Protein AF-A0A4Y8ZVR0-F1 (afdb_monomer_lite)

Secondary structure (DSSP, 8-state):
--HHHHHHHHHHHHHH-TTT--HHHHHHHHHHHHHHHHHHHHHHHHHHHHHHHHHHHHHHHS--HHHHHHHHHHHHHHHHHHHHHHHHHHHTTS---SSHHHHHHHHHHHHHHHHHHHHHHHHHHHHHHHHHHHHHHHHHT-TT-HHHHHHHHHHSHHHHHHHHHHHHHHHHHHHHHHHHHHHHHHHHHHHHHHHHHHHHHHHH--

Structure (mmCIF, N/CA/C/O backbone):
data_AF-A0A4Y8ZVR0-F1
#
_entry.id   AF-A0A4Y8ZVR0-F1
#
loop_
_atom_site.group_PDB
_atom_site.id
_atom_site.type_symbol
_atom_site.label_atom_id
_atom_site.label_alt_id
_atom_site.label_comp_id
_atom_site.label_asym_id
_atom_site.label_entity_id
_atom_site.label_seq_id
_atom_site.pdbx_PDB_ins_code
_atom_site.Cartn_x
_atom_site.Cartn_y
_atom_site.Cartn_z
_atom_site.occupancy
_atom_site.B_iso_or_equiv
_atom_site.auth_seq_id
_atom_site.auth_comp_id
_atom_site.auth_asym_id
_atom_site.auth_atom_id
_atom_site.pdbx_PDB_model_num
ATOM 1 N N . MET A 1 1 ? -14.956 10.276 1.618 1.00 37.03 1 MET A N 1
ATOM 2 C CA . MET A 1 1 ? -15.064 8.965 2.288 1.00 37.03 1 MET A CA 1
ATOM 3 C C . MET A 1 1 ? -14.843 7.865 1.270 1.00 37.03 1 MET A C 1
ATOM 5 O O . MET A 1 1 ? -15.154 8.080 0.109 1.00 37.03 1 MET A O 1
ATOM 9 N N . SER A 1 2 ? -14.249 6.741 1.663 1.00 37.53 2 SER A N 1
ATOM 10 C CA . SER A 1 2 ? -14.206 5.524 0.834 1.00 37.53 2 SER A CA 1
ATOM 11 C C . SER A 1 2 ? -15.210 4.538 1.424 1.00 37.53 2 SER A C 1
ATOM 13 O O . SER A 1 2 ? -15.321 4.514 2.646 1.00 37.53 2 SER A O 1
ATOM 15 N N . ASP A 1 3 ? -15.891 3.742 0.593 1.00 39.59 3 ASP A N 1
ATOM 16 C CA . ASP A 1 3 ? -16.975 2.814 0.983 1.00 39.59 3 ASP A CA 1
ATOM 17 C C . ASP A 1 3 ? -16.665 1.988 2.242 1.00 39.59 3 ASP A C 1
ATOM 19 O O . ASP A 1 3 ? -17.507 1.849 3.119 1.00 39.59 3 ASP A O 1
ATOM 23 N N . SER A 1 4 ? -15.415 1.553 2.415 1.00 44.97 4 SER A N 1
ATOM 24 C CA . SER A 1 4 ? -14.983 0.818 3.612 1.00 44.97 4 SER A CA 1
ATOM 25 C C . SER A 1 4 ? -15.106 1.579 4.950 1.00 44.97 4 SER A C 1
ATOM 27 O O . SER A 1 4 ? -15.195 0.911 5.976 1.00 44.97 4 SER A O 1
ATOM 29 N N . ASP A 1 5 ? -15.056 2.921 4.984 1.00 42.19 5 ASP A N 1
ATOM 30 C CA . ASP A 1 5 ? -15.281 3.679 6.238 1.00 42.19 5 ASP A CA 1
ATOM 31 C C . ASP A 1 5 ? -16.770 3.719 6.578 1.00 42.19 5 ASP A C 1
ATOM 33 O O . ASP A 1 5 ? -17.133 3.546 7.735 1.00 42.19 5 ASP A O 1
ATOM 37 N N . LEU A 1 6 ? -17.617 3.888 5.556 1.00 51.44 6 LEU A N 1
ATOM 38 C CA . LEU A 1 6 ? -19.072 3.851 5.698 1.00 51.44 6 LEU A CA 1
ATOM 39 C C . LEU A 1 6 ? -19.540 2.472 6.175 1.00 51.44 6 LEU A C 1
ATOM 41 O O . LEU A 1 6 ? -20.458 2.391 6.983 1.00 51.44 6 LEU A O 1
ATOM 45 N N . ASP A 1 7 ? -18.887 1.401 5.720 1.00 50.69 7 ASP A N 1
ATOM 46 C CA . ASP A 1 7 ? -19.211 0.034 6.129 1.00 50.69 7 ASP A CA 1
ATOM 47 C C . ASP A 1 7 ? -18.801 -0.272 7.580 1.00 50.69 7 ASP A C 1
ATOM 49 O O . ASP A 1 7 ? -19.540 -0.963 8.273 1.00 50.69 7 ASP A O 1
ATOM 53 N N . LEU A 1 8 ? -17.656 0.236 8.062 1.00 51.16 8 LEU A N 1
ATOM 54 C CA . LEU A 1 8 ? -17.215 0.068 9.459 1.00 51.16 8 LEU A CA 1
ATOM 55 C C . LEU A 1 8 ? -18.042 0.905 10.435 1.00 51.16 8 LEU A C 1
ATOM 57 O O . LEU A 1 8 ? -18.361 0.437 11.524 1.00 51.16 8 LEU A O 1
ATOM 61 N N . GLU A 1 9 ? -18.384 2.128 10.039 1.00 53.50 9 GLU A N 1
ATOM 62 C CA . GLU A 1 9 ? -19.219 3.036 10.822 1.00 53.50 9 GLU A CA 1
ATOM 63 C C . GLU A 1 9 ? -20.644 2.492 10.937 1.00 53.50 9 GLU A C 1
ATOM 65 O O . GLU A 1 9 ? -21.144 2.369 12.049 1.00 53.50 9 GLU A O 1
ATOM 70 N N . LYS A 1 10 ? -21.221 1.991 9.834 1.00 54.84 10 LYS A N 1
ATOM 71 C CA . LYS A 1 10 ? -22.482 1.237 9.863 1.00 54.84 10 LYS A CA 1
ATOM 72 C C . LYS A 1 10 ? -22.397 -0.034 10.693 1.00 54.84 10 LYS A C 1
ATOM 74 O O . LYS A 1 10 ? -23.344 -0.345 11.395 1.00 54.84 10 LYS A O 1
ATOM 79 N N . LEU A 1 11 ? -21.292 -0.780 10.635 1.00 54.59 11 LEU A N 1
ATOM 80 C CA . LEU A 1 11 ? -21.118 -1.973 11.472 1.00 54.59 11 LEU A CA 1
ATOM 81 C C . LEU A 1 11 ? -21.073 -1.626 12.961 1.00 54.59 11 LEU A C 1
ATOM 83 O O . LEU A 1 11 ? -21.613 -2.382 13.756 1.00 54.59 11 LEU A O 1
ATOM 87 N N . ALA A 1 12 ? -20.449 -0.507 13.333 1.00 55.56 12 ALA A N 1
ATOM 88 C CA . ALA A 1 12 ? -20.432 -0.019 14.709 1.00 55.56 12 ALA A CA 1
ATOM 89 C C . ALA A 1 12 ? -21.815 0.489 15.156 1.00 55.56 12 ALA A C 1
ATOM 91 O O . ALA A 1 12 ? -22.212 0.251 16.293 1.00 55.56 12 ALA A O 1
ATOM 92 N N . GLU A 1 13 ? -22.559 1.129 14.253 1.00 55.12 13 GLU A N 1
ATOM 93 C CA . GLU A 1 13 ? -23.927 1.615 14.468 1.00 55.12 13 GLU A CA 1
ATOM 94 C C . GLU A 1 13 ? -24.916 0.443 14.640 1.00 55.12 13 GLU A C 1
ATOM 96 O O . GLU A 1 13 ? -25.607 0.371 15.653 1.00 55.12 13 GLU A O 1
ATOM 101 N N . LEU A 1 14 ? -24.858 -0.567 13.757 1.00 55.47 14 LEU A N 1
ATOM 102 C CA . LEU A 1 14 ? -25.603 -1.836 13.870 1.00 55.47 14 LEU A CA 1
ATOM 103 C C . LEU A 1 14 ? -25.261 -2.636 15.138 1.00 55.47 14 LEU A C 1
ATOM 105 O O . LEU A 1 14 ? -26.043 -3.491 15.549 1.00 55.47 14 LEU A O 1
ATOM 109 N N . TRP A 1 15 ? -24.088 -2.406 15.733 1.00 56.59 15 TRP A N 1
ATOM 110 C CA . TRP A 1 15 ? -23.659 -3.073 16.965 1.00 56.59 15 TRP A CA 1
ATOM 111 C C . TRP A 1 15 ? -24.079 -2.314 18.233 1.00 56.59 15 TRP A C 1
ATOM 113 O O . TRP A 1 15 ? -24.111 -2.906 19.310 1.00 56.59 15 TRP A O 1
ATOM 123 N N . ASN A 1 16 ? -24.382 -1.016 18.124 1.00 56.31 16 ASN A N 1
ATOM 124 C CA . ASN A 1 16 ? -24.872 -0.190 19.231 1.00 56.31 16 ASN A CA 1
ATOM 125 C C . ASN A 1 16 ? -26.401 -0.233 19.385 1.00 56.31 16 ASN A C 1
ATOM 127 O O . ASN A 1 16 ? -26.890 0.082 20.467 1.00 56.31 16 ASN A O 1
ATOM 131 N N . GLU A 1 17 ? -27.144 -0.674 18.365 1.00 53.66 17 GLU A N 1
ATOM 132 C CA . GLU A 1 17 ? -28.588 -0.938 18.441 1.00 53.66 17 GLU A CA 1
ATOM 133 C C . GLU A 1 17 ? -28.877 -2.452 18.431 1.00 53.66 17 GLU A C 1
ATOM 135 O O . GLU A 1 17 ? -29.144 -3.028 17.374 1.00 53.66 17 GLU A O 1
ATOM 140 N N . PRO A 1 18 ? -28.840 -3.130 19.595 1.00 49.75 18 PRO A N 1
ATOM 141 C CA . PRO A 1 18 ? -29.072 -4.574 19.678 1.00 49.75 18 PRO A CA 1
ATOM 142 C C . PRO A 1 18 ? -30.495 -5.020 19.284 1.00 49.75 18 PRO A C 1
ATOM 144 O O . PRO A 1 18 ? -30.685 -6.210 19.053 1.00 49.75 18 PRO A O 1
ATOM 147 N N . ASP A 1 19 ? -31.465 -4.102 19.160 1.00 48.16 19 ASP A N 1
ATOM 148 C CA . ASP A 1 19 ? -32.880 -4.420 18.881 1.00 48.16 19 ASP A CA 1
ATOM 149 C C . ASP A 1 19 ? -33.350 -4.151 17.433 1.00 48.16 19 ASP A C 1
ATOM 151 O O . ASP A 1 19 ? -34.413 -4.631 17.043 1.00 48.16 19 ASP A O 1
ATOM 155 N N . ALA A 1 20 ? -32.593 -3.419 16.603 1.00 46.12 20 ALA A N 1
ATOM 156 C CA . ALA A 1 20 ? -33.055 -2.991 15.266 1.00 46.12 20 ALA A CA 1
ATOM 157 C C . ALA A 1 20 ? -32.253 -3.574 14.088 1.00 46.12 20 ALA A C 1
ATOM 159 O O . ALA A 1 20 ? -32.572 -3.339 12.923 1.00 46.12 20 ALA A O 1
ATOM 160 N N . SER A 1 21 ? -31.206 -4.342 14.375 1.00 52.66 21 SER A N 1
ATOM 161 C CA . SER A 1 21 ? -30.229 -4.791 13.390 1.00 52.66 21 SER A CA 1
ATOM 162 C C . SER A 1 21 ? -30.562 -6.227 12.955 1.00 52.66 21 SER A C 1
ATOM 164 O O . SER A 1 21 ? -30.235 -7.221 13.606 1.00 52.66 21 SER A O 1
ATOM 166 N N . THR A 1 22 ? -31.323 -6.355 11.862 1.00 56.91 22 THR A N 1
ATOM 167 C CA . THR A 1 22 ? -31.698 -7.653 11.288 1.00 56.91 22 THR A CA 1
ATOM 168 C C . THR A 1 22 ? -30.428 -8.443 10.967 1.00 56.91 22 THR A C 1
ATOM 170 O O . THR A 1 22 ? -29.527 -7.930 10.304 1.00 56.91 22 THR A O 1
ATOM 173 N N . ALA A 1 23 ? -30.344 -9.715 11.377 1.00 59.44 23 ALA A N 1
ATOM 174 C CA . ALA A 1 23 ? -29.196 -10.587 11.079 1.00 59.44 23 ALA A CA 1
ATOM 175 C C . ALA A 1 23 ? -28.819 -10.606 9.577 1.00 59.44 23 ALA A C 1
ATOM 177 O O . ALA A 1 23 ? -27.668 -10.861 9.217 1.00 59.44 23 ALA A O 1
ATOM 178 N N . GLU A 1 24 ? -29.776 -10.291 8.699 1.00 63.25 24 GLU A N 1
ATOM 179 C CA . GLU A 1 24 ? -29.575 -10.106 7.262 1.00 63.25 24 GLU A CA 1
ATOM 180 C C . GLU A 1 24 ? -28.682 -8.910 6.893 1.00 63.25 24 GLU A C 1
ATOM 182 O O . GLU A 1 24 ? -27.861 -9.048 5.983 1.00 63.25 24 GLU A O 1
ATOM 187 N N . ASP A 1 25 ? -28.775 -7.776 7.591 1.00 61.44 25 ASP A N 1
ATOM 188 C CA . ASP A 1 25 ? -28.002 -6.562 7.290 1.00 61.44 25 ASP A CA 1
ATOM 189 C C . ASP A 1 25 ? -26.529 -6.731 7.670 1.00 61.44 25 ASP A C 1
ATOM 191 O O . ASP A 1 25 ? -25.625 -6.429 6.879 1.00 61.44 25 ASP A O 1
ATOM 195 N N . VAL A 1 26 ? -26.280 -7.324 8.841 1.00 61.31 26 VAL A N 1
ATOM 196 C CA . VAL A 1 26 ? -24.934 -7.704 9.292 1.00 61.31 26 VAL A CA 1
ATOM 197 C C . VAL A 1 26 ? -24.310 -8.712 8.320 1.00 61.31 26 VAL A C 1
ATOM 199 O O . VAL A 1 26 ? -23.144 -8.579 7.929 1.00 61.31 26 VAL A O 1
ATOM 202 N N . ASP A 1 27 ? -25.083 -9.698 7.857 1.00 65.81 27 ASP A N 1
ATOM 203 C CA . ASP A 1 27 ? -24.591 -10.709 6.922 1.00 65.81 27 ASP A CA 1
ATOM 204 C C . ASP A 1 27 ? -24.397 -10.159 5.492 1.00 65.81 27 ASP A C 1
ATOM 206 O O . ASP A 1 27 ? -23.488 -10.584 4.768 1.00 65.81 27 ASP A O 1
ATOM 210 N N . ALA A 1 28 ? -25.187 -9.170 5.063 1.00 70.94 28 ALA A N 1
ATOM 211 C CA . ALA A 1 28 ? -25.004 -8.474 3.788 1.00 70.94 28 ALA A CA 1
ATOM 212 C C . ALA A 1 28 ? -23.717 -7.627 3.773 1.00 70.94 28 ALA A C 1
ATOM 214 O O . ALA A 1 28 ? -22.930 -7.713 2.816 1.00 70.94 28 ALA A O 1
ATOM 215 N N . LEU A 1 29 ? -23.451 -6.880 4.851 1.00 62.66 29 LEU A N 1
ATOM 216 C CA . LEU A 1 29 ? -22.206 -6.128 5.064 1.00 62.66 29 LEU A CA 1
ATOM 217 C C . LEU A 1 29 ? -20.990 -7.061 5.109 1.00 62.66 29 LEU A C 1
ATOM 219 O O . LEU A 1 29 ? -20.016 -6.866 4.373 1.00 62.66 29 LEU A O 1
ATOM 223 N N . ALA A 1 30 ? -21.074 -8.156 5.870 1.00 63.25 30 ALA A N 1
ATOM 224 C CA . ALA A 1 30 ? -20.020 -9.165 5.920 1.00 63.25 30 ALA A CA 1
ATOM 225 C C . ALA A 1 30 ? -19.750 -9.790 4.537 1.00 63.25 30 ALA A C 1
ATOM 227 O O . ALA A 1 30 ? -18.593 -10.026 4.161 1.00 63.25 30 ALA A O 1
ATOM 228 N N . ARG A 1 31 ? -20.794 -10.044 3.735 1.00 71.44 31 ARG A N 1
ATOM 229 C CA . ARG A 1 31 ? -20.663 -10.568 2.365 1.00 71.44 31 ARG A CA 1
ATOM 230 C C . ARG A 1 31 ? -19.989 -9.573 1.417 1.00 71.44 31 ARG A C 1
ATOM 232 O O . ARG A 1 31 ? -19.135 -10.009 0.633 1.00 71.44 31 ARG A O 1
ATOM 239 N N . ARG A 1 32 ? -20.307 -8.274 1.492 1.00 69.69 32 ARG A N 1
ATOM 240 C CA . ARG A 1 32 ? -19.633 -7.218 0.707 1.00 69.69 32 ARG A CA 1
ATOM 241 C C . ARG A 1 32 ? -18.159 -7.097 1.073 1.00 69.69 32 ARG A C 1
ATOM 243 O O . ARG A 1 32 ? -17.316 -7.279 0.192 1.00 69.69 32 ARG A O 1
ATOM 250 N N . ALA A 1 33 ? -17.844 -6.968 2.360 1.00 60.66 33 ALA A N 1
ATOM 251 C CA . ALA A 1 33 ? -16.465 -6.904 2.840 1.00 60.66 33 ALA A CA 1
ATOM 252 C C . ALA A 1 33 ? -15.644 -8.138 2.406 1.00 60.66 33 ALA A C 1
ATOM 254 O O . ALA A 1 33 ? -14.503 -8.027 1.951 1.00 60.66 33 ALA A O 1
ATOM 255 N N . ARG A 1 34 ? -16.237 -9.344 2.445 1.00 66.38 34 ARG A N 1
ATOM 256 C CA . ARG A 1 34 ? -15.598 -10.583 1.953 1.00 66.38 34 ARG A CA 1
ATOM 257 C C . ARG A 1 34 ? -15.377 -10.601 0.438 1.00 66.38 34 ARG A C 1
ATOM 259 O O . ARG A 1 34 ? -14.454 -11.282 -0.023 1.00 66.38 34 ARG A O 1
ATOM 266 N N . ARG A 1 35 ? -16.237 -9.960 -0.360 1.00 69.44 35 ARG A N 1
ATOM 267 C CA . ARG A 1 35 ? -16.070 -9.860 -1.823 1.00 69.44 35 ARG A CA 1
ATOM 268 C C . ARG A 1 35 ? -14.966 -8.872 -2.173 1.00 69.44 35 ARG A C 1
ATOM 270 O O . ARG A 1 35 ? -14.089 -9.221 -2.958 1.00 69.44 35 ARG A O 1
ATOM 277 N N . GLU A 1 36 ? -14.948 -7.711 -1.535 1.00 66.06 36 GLU A N 1
ATOM 278 C CA . GLU A 1 36 ? -13.925 -6.690 -1.766 1.00 66.06 36 GLU A CA 1
ATOM 279 C C . GLU A 1 36 ? -12.536 -7.169 -1.317 1.00 66.06 36 GLU A C 1
ATOM 281 O O . GLU A 1 36 ? -11.566 -7.105 -2.077 1.00 66.06 36 GLU A O 1
ATOM 286 N N . ALA A 1 37 ? -12.450 -7.807 -0.144 1.00 61.12 37 ALA A N 1
ATOM 287 C CA . ALA A 1 37 ? -11.217 -8.434 0.330 1.00 61.12 37 ALA A CA 1
ATOM 288 C C . ALA A 1 37 ? -10.716 -9.543 -0.613 1.00 61.12 37 ALA A C 1
ATOM 290 O O . ALA A 1 37 ? -9.505 -9.739 -0.763 1.00 61.12 37 ALA A O 1
ATOM 291 N N . ARG A 1 38 ? -11.632 -10.272 -1.271 1.00 71.50 38 ARG A N 1
ATOM 292 C CA . ARG A 1 38 ? -11.273 -11.221 -2.329 1.00 71.50 38 ARG A CA 1
ATOM 293 C C . ARG A 1 38 ? -10.744 -10.479 -3.548 1.00 71.50 38 ARG A C 1
ATOM 295 O O . ARG A 1 38 ? -9.637 -10.797 -3.959 1.00 71.50 38 ARG A O 1
ATOM 302 N N . LEU A 1 39 ? -11.446 -9.481 -4.075 1.00 67.31 39 LEU A N 1
ATOM 303 C CA . LEU A 1 39 ? -11.015 -8.716 -5.252 1.00 67.31 39 LEU A CA 1
ATOM 304 C C . LEU A 1 39 ? -9.631 -8.076 -5.064 1.00 67.31 39 LEU A C 1
ATOM 306 O O . LEU A 1 39 ? -8.749 -8.308 -5.885 1.00 67.31 39 LEU A O 1
ATOM 310 N N . MET A 1 40 ? -9.374 -7.397 -3.941 1.00 63.00 40 MET A N 1
ATOM 311 C CA . MET A 1 40 ? -8.023 -6.915 -3.593 1.00 63.00 40 MET A CA 1
ATOM 312 C C . MET A 1 40 ? -7.022 -8.063 -3.394 1.00 63.00 40 MET A C 1
ATOM 314 O O . MET A 1 40 ? -5.816 -7.927 -3.600 1.00 63.00 40 MET A O 1
ATOM 318 N N . GLY A 1 41 ? -7.505 -9.225 -2.959 1.00 65.31 41 GLY A N 1
ATOM 319 C CA . GLY A 1 41 ? -6.761 -10.477 -2.922 1.00 65.31 41 GLY A CA 1
ATOM 320 C C . GLY A 1 41 ? -6.210 -10.872 -4.294 1.00 65.31 41 GLY A C 1
ATOM 321 O O . GLY A 1 41 ? -5.004 -11.096 -4.430 1.00 65.31 41 GLY A O 1
ATOM 322 N N . TRP A 1 42 ? -7.107 -10.934 -5.276 1.00 69.12 42 TRP A N 1
ATOM 323 C CA . TRP A 1 42 ? -6.838 -11.291 -6.667 1.00 69.12 42 TRP A CA 1
ATOM 324 C C . TRP A 1 42 ? -6.005 -10.223 -7.379 1.00 69.12 42 TRP A C 1
ATOM 326 O O . TRP A 1 42 ? -5.033 -10.586 -8.030 1.00 69.12 42 TRP A O 1
ATOM 336 N N . ALA A 1 43 ? -6.295 -8.934 -7.180 1.00 67.31 43 ALA A N 1
ATOM 337 C CA . ALA A 1 43 ? -5.531 -7.829 -7.764 1.00 67.31 43 ALA A CA 1
ATOM 338 C C . ALA A 1 43 ? -4.056 -7.838 -7.323 1.00 67.31 43 ALA A C 1
ATOM 340 O O . ALA A 1 43 ? -3.165 -7.799 -8.168 1.00 67.31 43 ALA A O 1
ATOM 341 N N . ASP A 1 44 ? -3.785 -7.997 -6.021 1.00 64.44 44 ASP A N 1
ATOM 342 C CA . ASP A 1 44 ? -2.411 -8.140 -5.505 1.00 64.44 44 ASP A CA 1
ATOM 343 C C . ASP A 1 44 ? -1.706 -9.369 -6.104 1.00 64.44 44 ASP A C 1
ATOM 345 O O . ASP A 1 44 ? -0.507 -9.335 -6.373 1.00 64.44 44 ASP A O 1
ATOM 349 N N . THR A 1 45 ? -2.441 -10.468 -6.306 1.00 69.06 45 THR A N 1
ATOM 350 C CA . THR A 1 45 ? -1.878 -11.710 -6.861 1.00 69.06 45 THR A CA 1
ATOM 351 C C . THR A 1 45 ? -1.576 -11.556 -8.350 1.00 69.06 45 THR A C 1
ATOM 353 O O . THR A 1 45 ? -0.503 -11.951 -8.791 1.00 69.06 45 THR A O 1
ATOM 356 N N . ALA A 1 46 ? -2.475 -10.937 -9.114 1.00 68.62 46 ALA A N 1
ATOM 357 C CA . ALA A 1 46 ? -2.260 -10.614 -10.519 1.00 68.62 46 ALA A CA 1
ATOM 358 C C . ALA A 1 46 ? -1.057 -9.678 -10.693 1.00 68.62 46 ALA A C 1
ATOM 360 O O . ALA A 1 46 ? -0.186 -9.954 -11.514 1.00 68.62 46 ALA A O 1
ATOM 361 N N . LEU A 1 47 ? -0.947 -8.632 -9.867 1.00 69.06 47 LEU A N 1
ATOM 362 C CA . LEU A 1 47 ? 0.197 -7.720 -9.889 1.00 69.06 47 LEU A CA 1
ATOM 363 C C . LEU A 1 47 ? 1.510 -8.455 -9.577 1.00 69.06 47 LEU A C 1
ATOM 365 O O . LEU A 1 47 ? 2.497 -8.287 -10.289 1.00 69.06 47 LEU A O 1
ATOM 369 N N . ALA A 1 48 ? 1.508 -9.313 -8.555 1.00 68.69 48 ALA A N 1
ATOM 370 C CA . ALA A 1 48 ? 2.647 -10.160 -8.211 1.00 68.69 48 ALA A CA 1
ATOM 371 C C . ALA A 1 48 ? 3.071 -11.075 -9.374 1.00 68.69 48 ALA A C 1
ATOM 373 O O . ALA A 1 48 ? 4.258 -11.160 -9.677 1.00 68.69 48 ALA A O 1
ATOM 374 N N . VAL A 1 49 ? 2.114 -11.724 -10.045 1.00 72.69 49 VAL A N 1
ATOM 375 C CA . VAL A 1 49 ? 2.376 -12.590 -11.207 1.00 72.69 49 VAL A CA 1
ATOM 376 C C . VAL A 1 49 ? 2.939 -11.792 -12.378 1.00 72.69 49 VAL A C 1
ATOM 378 O O . VAL A 1 49 ? 3.884 -12.252 -13.008 1.00 72.69 49 VAL A O 1
ATOM 381 N N . ILE A 1 50 ? 2.424 -10.591 -12.649 1.00 71.38 50 ILE A N 1
ATOM 382 C CA . ILE A 1 50 ? 2.946 -9.720 -13.712 1.00 71.38 50 ILE A CA 1
ATOM 383 C C . ILE A 1 50 ? 4.394 -9.313 -13.407 1.00 71.38 50 ILE A C 1
ATOM 385 O O . ILE A 1 50 ? 5.258 -9.424 -14.276 1.00 71.38 50 ILE A O 1
ATOM 389 N N . ILE A 1 51 ? 4.686 -8.896 -12.170 1.00 70.12 51 ILE A N 1
ATOM 390 C CA . ILE A 1 51 ? 6.040 -8.494 -11.758 1.00 70.12 51 ILE A CA 1
ATOM 391 C C . ILE A 1 51 ? 7.006 -9.678 -11.869 1.00 70.12 51 ILE A C 1
ATOM 393 O O . ILE A 1 51 ? 8.025 -9.573 -12.551 1.00 70.12 51 ILE A O 1
ATOM 397 N N . VAL A 1 52 ? 6.670 -10.819 -11.262 1.00 72.62 52 VAL A N 1
ATOM 398 C CA . VAL A 1 52 ? 7.509 -12.025 -11.298 1.00 72.62 52 VAL A CA 1
ATOM 399 C C . VAL A 1 52 ? 7.668 -12.541 -12.728 1.00 72.62 52 VAL A C 1
ATOM 401 O O . VAL A 1 52 ? 8.785 -12.816 -13.152 1.00 72.62 52 VAL A O 1
ATOM 404 N N . GLY A 1 53 ? 6.581 -12.618 -13.497 1.00 73.31 53 GLY A N 1
ATOM 405 C CA . GLY A 1 53 ? 6.600 -13.072 -14.885 1.00 73.31 53 GLY A CA 1
ATOM 406 C C . GLY A 1 53 ? 7.471 -12.186 -15.770 1.00 73.31 53 GLY A C 1
ATOM 407 O O . GLY A 1 53 ? 8.283 -12.700 -16.533 1.00 73.31 53 GLY A O 1
ATOM 408 N N . SER A 1 54 ? 7.378 -10.860 -15.621 1.00 69.75 54 SER A N 1
ATOM 409 C CA . SER A 1 54 ? 8.215 -9.926 -16.386 1.00 69.75 54 SER A CA 1
ATOM 410 C C . SER A 1 54 ? 9.709 -10.058 -16.054 1.00 69.75 54 SER A C 1
ATOM 412 O O . SER A 1 54 ? 10.543 -9.991 -16.957 1.00 69.75 54 SER A O 1
ATOM 414 N N . LEU A 1 55 ? 10.054 -10.320 -14.788 1.00 67.56 55 LEU A N 1
ATOM 415 C CA . LEU A 1 55 ? 11.432 -10.575 -14.360 1.00 67.56 55 LEU A CA 1
ATOM 416 C C . LEU A 1 55 ? 11.965 -11.920 -14.855 1.00 67.56 55 LEU A C 1
ATOM 418 O O . LEU A 1 55 ? 13.088 -11.972 -15.345 1.00 67.56 55 LEU A O 1
ATOM 422 N N . VAL A 1 56 ? 11.172 -12.992 -14.772 1.00 75.00 56 VAL A N 1
ATO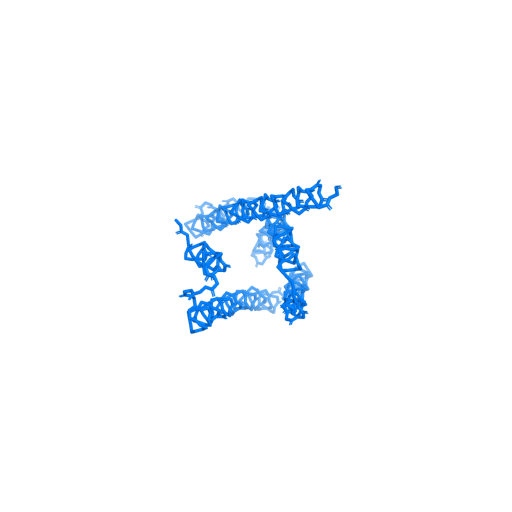M 423 C CA . VAL A 1 56 ? 11.564 -14.319 -15.276 1.00 75.00 56 VAL A CA 1
ATOM 424 C C . VAL A 1 56 ? 11.771 -14.274 -16.788 1.00 75.00 56 VAL A C 1
ATOM 426 O O . VAL A 1 56 ? 12.809 -14.718 -17.270 1.00 75.00 56 VAL A O 1
ATOM 429 N N . LEU A 1 57 ? 10.841 -13.670 -17.535 1.00 74.94 57 LEU A N 1
ATOM 430 C CA . LEU A 1 57 ? 10.978 -13.498 -18.984 1.00 74.94 57 LEU A CA 1
ATOM 431 C C . LEU A 1 57 ? 12.211 -12.662 -19.338 1.00 74.94 57 LEU A C 1
ATOM 433 O O . LEU A 1 57 ? 12.975 -13.041 -20.222 1.00 74.94 57 LEU A O 1
ATOM 437 N N . GLY A 1 58 ? 12.453 -11.560 -18.623 1.00 68.25 58 GLY A N 1
ATOM 438 C CA . GLY A 1 58 ? 13.651 -10.749 -18.835 1.00 68.25 58 GLY A CA 1
ATOM 439 C C . GLY A 1 58 ? 14.950 -11.504 -18.529 1.00 68.25 58 GLY A C 1
ATOM 440 O O . GLY A 1 58 ? 15.909 -11.390 -19.291 1.00 68.25 58 GLY A O 1
ATOM 441 N N . ALA A 1 59 ? 14.961 -12.333 -17.481 1.00 72.50 59 ALA A N 1
ATOM 442 C CA . ALA A 1 59 ? 16.093 -13.191 -17.144 1.00 72.50 59 ALA A CA 1
ATOM 443 C C . ALA A 1 59 ? 16.347 -14.286 -18.186 1.00 72.50 59 ALA A C 1
ATOM 445 O O . ALA A 1 59 ? 17.504 -14.572 -18.487 1.00 72.50 59 ALA A O 1
ATOM 446 N N . MET A 1 60 ? 15.292 -14.851 -18.778 1.00 76.81 60 MET A N 1
ATOM 447 C CA . MET A 1 60 ? 15.416 -15.815 -19.875 1.00 76.81 60 MET A CA 1
ATOM 448 C C . MET A 1 60 ? 15.927 -15.166 -21.166 1.00 76.81 60 MET A C 1
ATOM 450 O O . MET A 1 60 ? 16.724 -15.771 -21.874 1.00 76.81 60 MET A O 1
ATOM 454 N N . MET A 1 61 ? 15.498 -13.937 -21.475 1.00 75.94 61 MET A N 1
ATOM 455 C CA . MET A 1 61 ? 15.922 -13.237 -22.694 1.00 75.94 61 MET A CA 1
ATOM 456 C C . MET A 1 61 ? 17.365 -12.721 -22.625 1.00 75.94 61 MET A C 1
ATOM 458 O O . MET A 1 61 ? 18.031 -12.645 -23.656 1.00 75.94 61 MET A O 1
ATOM 462 N N . LYS A 1 62 ? 17.852 -12.340 -21.437 1.00 69.25 62 LYS A N 1
ATOM 463 C CA . LYS A 1 62 ? 19.232 -11.878 -21.222 1.00 69.25 62 LYS A CA 1
ATOM 464 C C . LYS A 1 62 ? 19.786 -12.413 -19.898 1.00 69.25 62 LYS A C 1
ATOM 466 O O . LYS A 1 62 ? 19.766 -11.693 -18.893 1.00 69.25 62 LYS A O 1
ATOM 471 N N . PRO A 1 63 ? 20.302 -13.653 -19.880 1.00 68.88 63 PRO A N 1
ATOM 472 C CA . PRO A 1 63 ? 20.844 -14.242 -18.667 1.00 68.88 63 PRO A CA 1
ATOM 473 C C . PRO A 1 63 ? 22.117 -13.498 -18.257 1.00 68.88 63 PRO A C 1
ATOM 475 O O . PRO A 1 63 ? 23.156 -13.586 -18.905 1.00 68.88 63 PRO A O 1
ATOM 478 N N . SER A 1 64 ? 22.034 -12.745 -17.165 1.00 75.00 64 SER A N 1
ATOM 479 C CA . SER A 1 64 ? 23.198 -12.183 -16.482 1.00 75.00 64 SER A CA 1
ATOM 480 C C . SER A 1 64 ? 23.057 -12.398 -14.979 1.00 75.00 64 SER A C 1
ATOM 482 O O . SER A 1 64 ? 21.944 -12.397 -14.445 1.00 75.00 64 SER A O 1
ATOM 484 N N . LEU A 1 65 ? 24.184 -12.582 -14.286 1.00 74.44 65 LEU A N 1
ATOM 485 C CA . LEU A 1 65 ? 24.222 -12.794 -12.836 1.00 74.44 65 LEU A CA 1
ATOM 486 C C . LEU A 1 65 ? 23.394 -11.757 -12.036 1.00 74.44 65 LEU A C 1
ATOM 488 O O . LEU A 1 65 ? 22.591 -12.170 -11.198 1.00 74.44 65 LEU A O 1
ATOM 492 N N . PRO A 1 66 ? 23.498 -10.434 -12.298 1.00 65.38 66 PRO A N 1
ATOM 493 C CA . PRO A 1 66 ? 22.704 -9.438 -11.570 1.00 65.38 66 PRO A CA 1
ATOM 494 C C . PRO A 1 66 ? 21.202 -9.500 -11.892 1.00 65.38 66 PRO A C 1
ATOM 496 O O . PRO A 1 66 ? 20.373 -9.257 -11.016 1.00 65.38 66 PRO A O 1
ATOM 499 N N . VAL A 1 67 ? 20.835 -9.864 -13.123 1.00 64.06 67 VAL A N 1
ATOM 500 C CA . VAL A 1 67 ? 19.438 -10.061 -13.548 1.00 64.06 67 VAL A CA 1
ATOM 501 C C . VAL A 1 67 ? 18.823 -11.268 -12.836 1.00 64.06 67 VAL A C 1
ATOM 503 O O . VAL A 1 67 ? 17.721 -11.164 -12.299 1.00 64.06 67 VAL A O 1
ATOM 506 N N . ALA A 1 68 ? 19.558 -12.381 -12.752 1.00 70.50 68 ALA A N 1
ATOM 507 C CA . ALA A 1 68 ? 19.129 -13.577 -12.033 1.00 70.50 68 ALA A CA 1
ATOM 508 C C . ALA A 1 68 ? 18.989 -13.322 -10.522 1.00 70.50 68 ALA A C 1
ATOM 510 O O . ALA A 1 68 ? 17.979 -13.697 -9.927 1.00 70.50 68 ALA A O 1
ATOM 511 N N . ALA A 1 69 ? 19.953 -12.624 -9.911 1.00 71.44 69 ALA A N 1
ATOM 512 C CA . ALA A 1 69 ? 19.904 -12.264 -8.494 1.00 71.44 69 ALA A CA 1
ATOM 513 C C . ALA A 1 69 ? 18.715 -11.339 -8.169 1.00 71.44 69 ALA A C 1
ATOM 515 O O . ALA A 1 69 ? 17.996 -11.577 -7.198 1.00 71.44 69 ALA A O 1
ATOM 516 N N . GLY A 1 70 ? 18.457 -10.321 -9.001 1.00 67.12 70 GLY A N 1
ATOM 517 C CA . GLY A 1 70 ? 17.315 -9.415 -8.834 1.00 67.12 70 GLY A CA 1
ATOM 518 C C . GLY A 1 70 ? 15.959 -10.109 -9.010 1.00 67.12 70 GLY A C 1
ATOM 519 O O . GLY A 1 70 ? 15.032 -9.872 -8.228 1.00 67.12 70 GLY A O 1
ATOM 520 N N . ALA A 1 71 ? 15.848 -11.010 -9.991 1.00 68.69 71 ALA A N 1
ATOM 521 C CA . ALA A 1 71 ? 14.652 -11.823 -10.198 1.00 68.69 71 ALA A CA 1
ATOM 522 C C . ALA A 1 71 ? 14.392 -12.754 -9.003 1.00 68.69 71 ALA A C 1
ATOM 524 O O . ALA A 1 71 ? 13.281 -12.763 -8.470 1.00 68.69 71 ALA A O 1
ATOM 525 N N . LEU A 1 72 ? 15.420 -13.468 -8.529 1.00 75.38 72 LEU A N 1
ATOM 526 C CA . LEU A 1 72 ? 15.327 -14.359 -7.371 1.00 75.38 72 LEU A CA 1
ATOM 527 C C . LEU A 1 72 ? 14.903 -13.596 -6.111 1.00 75.38 72 LEU A C 1
ATOM 529 O O . LEU A 1 72 ? 13.968 -14.010 -5.428 1.00 75.38 72 LEU A O 1
ATOM 533 N N . LEU A 1 73 ? 15.538 -12.454 -5.831 1.00 73.31 73 LEU A N 1
ATOM 534 C CA . LEU A 1 73 ? 15.210 -11.626 -4.671 1.00 73.31 73 LEU A CA 1
ATOM 535 C C . LEU A 1 73 ? 13.756 -11.143 -4.726 1.00 73.31 73 LEU A C 1
ATOM 537 O O . LEU A 1 73 ? 13.045 -11.207 -3.725 1.00 73.31 73 LEU A O 1
ATOM 541 N N . THR A 1 74 ? 13.288 -10.720 -5.902 1.00 69.69 74 THR A N 1
ATOM 542 C CA . T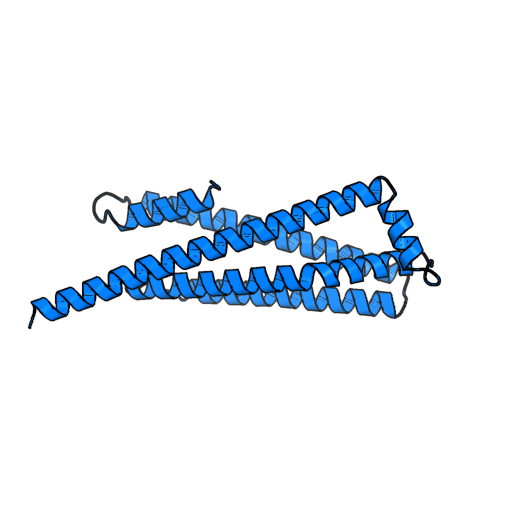HR A 1 74 ? 11.899 -10.280 -6.079 1.00 69.69 74 THR A CA 1
ATOM 543 C C . THR A 1 74 ? 10.922 -11.435 -5.888 1.00 69.69 74 THR A C 1
ATOM 545 O O . THR A 1 74 ? 9.952 -11.276 -5.153 1.00 69.69 74 THR A O 1
ATOM 548 N N . ILE A 1 75 ? 11.198 -12.613 -6.459 1.00 74.06 75 ILE A N 1
ATOM 549 C CA . ILE A 1 75 ? 10.386 -13.827 -6.276 1.00 74.06 75 ILE A CA 1
ATOM 550 C C . ILE A 1 75 ? 10.274 -14.185 -4.793 1.00 74.06 75 ILE A C 1
ATOM 552 O O . ILE A 1 75 ? 9.164 -14.378 -4.293 1.00 74.06 75 ILE A O 1
ATOM 556 N N . VAL A 1 76 ? 11.402 -14.222 -4.078 1.00 76.00 76 VAL A N 1
ATOM 557 C CA . VAL A 1 76 ? 11.442 -14.508 -2.638 1.00 76.00 76 VAL A CA 1
ATOM 558 C C . VAL A 1 76 ? 10.635 -13.468 -1.865 1.00 76.00 76 VAL A C 1
ATOM 560 O O . VAL A 1 76 ? 9.807 -13.835 -1.033 1.00 76.00 76 VAL A O 1
ATOM 563 N N . MET A 1 77 ? 10.799 -12.179 -2.173 1.00 72.81 77 MET A N 1
ATOM 564 C CA . MET A 1 77 ? 10.070 -11.102 -1.504 1.00 72.81 77 MET A CA 1
ATOM 565 C C . MET A 1 77 ? 8.559 -11.190 -1.767 1.00 72.81 77 MET A C 1
ATOM 567 O O . MET A 1 77 ? 7.753 -11.039 -0.848 1.00 72.81 77 MET A O 1
ATOM 571 N N . THR A 1 78 ? 8.154 -11.485 -3.004 1.00 72.62 78 THR A N 1
ATOM 572 C CA . THR A 1 78 ? 6.753 -11.669 -3.394 1.00 72.62 78 THR A CA 1
ATOM 573 C C . THR A 1 78 ? 6.137 -12.883 -2.701 1.00 72.62 78 THR A C 1
ATOM 575 O O . THR A 1 78 ? 5.054 -12.765 -2.126 1.00 72.62 78 THR A O 1
ATOM 578 N N . LEU A 1 79 ? 6.826 -14.029 -2.694 1.00 73.94 79 LEU A N 1
ATOM 579 C CA . LEU A 1 79 ? 6.393 -15.241 -1.992 1.00 73.94 79 LEU A CA 1
ATOM 580 C C . LEU A 1 79 ? 6.273 -15.000 -0.489 1.00 73.94 79 LEU A C 1
ATOM 582 O O . LEU A 1 79 ? 5.245 -15.336 0.096 1.00 73.94 79 LEU A O 1
ATOM 586 N N . TRP A 1 80 ? 7.266 -14.352 0.119 1.00 77.38 80 TRP A N 1
ATOM 587 C CA . TRP A 1 80 ? 7.253 -13.988 1.534 1.00 77.38 80 TRP A CA 1
ATOM 588 C C . TRP A 1 80 ? 6.055 -13.099 1.872 1.00 77.38 80 TRP A C 1
ATOM 590 O O . TRP A 1 80 ? 5.317 -13.369 2.822 1.00 77.38 80 TRP A O 1
ATOM 600 N N . LEU A 1 81 ? 5.813 -12.049 1.079 1.00 70.38 81 LEU A N 1
ATOM 601 C CA . LEU A 1 81 ? 4.678 -11.145 1.266 1.00 70.38 81 LEU A CA 1
ATOM 602 C C . LEU A 1 81 ? 3.341 -11.884 1.141 1.00 70.38 81 LEU A C 1
ATOM 604 O O . LEU A 1 81 ? 2.441 -11.649 1.951 1.00 70.38 81 LEU A O 1
ATOM 608 N N . ASN A 1 82 ? 3.213 -12.793 0.172 1.00 69.19 82 ASN A N 1
ATOM 609 C CA . ASN A 1 82 ? 1.986 -13.557 -0.051 1.00 69.19 82 ASN A CA 1
ATOM 610 C C . ASN A 1 82 ? 1.754 -14.611 1.045 1.00 69.19 82 ASN A C 1
ATOM 612 O O . ASN A 1 82 ? 0.628 -14.774 1.521 1.00 69.19 82 ASN A O 1
ATOM 616 N N . TRP A 1 83 ? 2.818 -15.272 1.506 1.00 72.19 83 TRP A N 1
ATOM 617 C CA . TRP A 1 83 ? 2.774 -16.219 2.619 1.00 72.19 83 TRP A CA 1
ATOM 618 C C . TRP A 1 83 ? 2.352 -15.528 3.917 1.00 72.19 83 TRP A C 1
ATOM 620 O O . TRP A 1 83 ? 1.376 -15.934 4.551 1.00 72.19 83 TRP A O 1
ATOM 630 N N . LYS A 1 84 ? 2.970 -14.384 4.238 1.00 68.44 84 LYS A N 1
ATOM 631 C CA . LYS A 1 84 ? 2.575 -13.555 5.384 1.00 68.44 84 LYS A CA 1
ATOM 632 C C . LYS A 1 84 ? 1.099 -13.140 5.288 1.00 68.44 84 LYS A C 1
ATOM 634 O O . LYS A 1 84 ? 0.375 -13.166 6.279 1.00 68.44 84 LYS A O 1
ATOM 639 N N . ARG A 1 85 ? 0.620 -12.817 4.079 1.00 65.19 85 ARG A N 1
ATOM 640 C CA . ARG A 1 85 ? -0.779 -12.442 3.805 1.00 65.19 85 ARG A CA 1
ATOM 641 C C . ARG A 1 85 ? -1.765 -13.594 4.023 1.00 65.19 85 ARG A C 1
ATOM 643 O O . ARG A 1 85 ? -2.896 -13.324 4.422 1.00 65.19 85 ARG A O 1
ATOM 650 N N . ARG A 1 86 ? -1.368 -14.848 3.777 1.00 65.38 86 ARG A N 1
ATOM 651 C CA . ARG A 1 86 ? -2.195 -16.034 4.069 1.00 65.38 86 ARG A CA 1
ATOM 652 C C . ARG A 1 86 ? -2.278 -16.314 5.568 1.00 65.38 86 ARG A C 1
ATOM 654 O O . ARG A 1 86 ? -3.393 -16.463 6.064 1.00 65.38 86 ARG A O 1
ATOM 661 N N . ASN A 1 87 ? -1.155 -16.263 6.286 1.00 59.81 87 ASN A N 1
ATOM 662 C CA . ASN A 1 87 ? -1.140 -16.491 7.738 1.00 59.81 87 ASN A CA 1
ATOM 663 C C . ASN A 1 87 ? -2.032 -15.486 8.486 1.00 59.81 87 ASN A C 1
ATOM 665 O O . ASN A 1 87 ? -2.799 -15.873 9.363 1.00 59.81 87 ASN A O 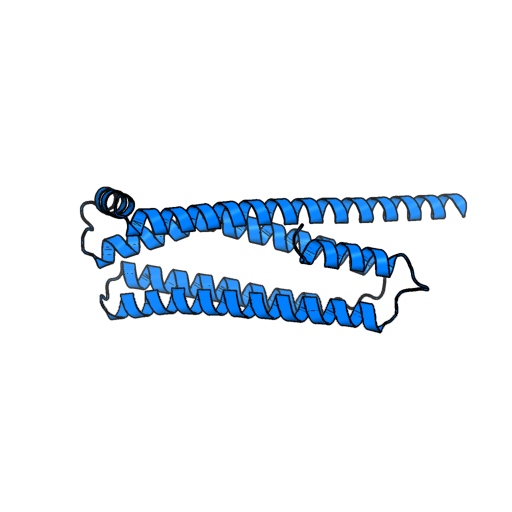1
ATOM 669 N N . PHE A 1 88 ? -2.046 -14.213 8.076 1.00 57.53 88 PHE A N 1
ATOM 670 C CA . PHE A 1 88 ? -2.935 -13.218 8.691 1.00 57.53 88 PHE A CA 1
ATOM 671 C C . PHE A 1 88 ? -4.431 -13.470 8.441 1.00 57.53 88 PHE A C 1
ATOM 673 O O . PHE A 1 88 ? -5.250 -13.139 9.293 1.00 57.53 88 PHE A O 1
ATOM 680 N N . ARG A 1 89 ? -4.817 -14.077 7.309 1.00 60.81 89 ARG A N 1
ATOM 681 C CA . ARG A 1 89 ? -6.228 -14.441 7.066 1.00 60.81 89 ARG A CA 1
ATOM 682 C C . ARG A 1 89 ? -6.676 -15.626 7.917 1.00 60.81 89 ARG A C 1
ATOM 684 O O . ARG A 1 89 ? -7.851 -15.693 8.259 1.00 60.81 89 ARG A O 1
ATOM 691 N N . GLN A 1 90 ? -5.768 -16.550 8.230 1.00 52.72 90 GLN A N 1
ATOM 692 C CA . GLN A 1 90 ? -6.061 -17.673 9.120 1.00 52.72 90 GLN A CA 1
ATOM 693 C C . GLN A 1 90 ? -6.239 -17.212 10.568 1.00 52.72 90 GLN A C 1
ATOM 695 O O . GLN A 1 90 ? -7.225 -17.599 11.182 1.00 52.72 90 GLN A O 1
ATOM 700 N N . ILE A 1 91 ? -5.386 -16.307 11.059 1.00 50.69 91 ILE A N 1
ATOM 701 C CA . ILE A 1 91 ? -5.523 -15.721 12.407 1.00 50.69 91 ILE A CA 1
ATOM 702 C C . ILE A 1 91 ? -6.865 -14.980 12.560 1.00 50.69 91 ILE A C 1
ATOM 704 O O . ILE A 1 91 ? -7.522 -15.083 13.592 1.00 50.69 91 ILE A O 1
ATOM 708 N N . ASN A 1 92 ? -7.333 -14.307 11.504 1.00 50.97 92 ASN A N 1
ATOM 709 C CA . ASN A 1 92 ? -8.636 -13.634 11.504 1.00 50.97 92 ASN A CA 1
ATOM 710 C C . ASN A 1 92 ? -9.843 -14.588 11.474 1.00 50.97 92 ASN A C 1
ATOM 712 O O . ASN A 1 92 ? -10.952 -14.150 11.752 1.00 50.97 92 ASN A O 1
ATOM 716 N N . ARG A 1 93 ? -9.667 -15.867 11.112 1.00 52.09 93 ARG A N 1
ATOM 717 C CA . ARG A 1 93 ? -10.748 -16.870 11.152 1.00 52.09 93 ARG A CA 1
ATOM 718 C C . ARG A 1 93 ? -10.908 -17.516 12.526 1.00 52.09 93 ARG A C 1
ATOM 720 O O . ARG A 1 93 ? -11.976 -18.042 12.803 1.00 52.09 93 ARG A O 1
ATOM 727 N N . THR A 1 94 ? -9.869 -17.484 13.355 1.00 48.41 94 THR A N 1
ATOM 728 C CA . THR A 1 94 ? -9.868 -18.065 14.707 1.00 48.41 94 THR A CA 1
ATOM 729 C C . THR A 1 94 ? -10.307 -17.087 15.795 1.00 48.41 94 THR A C 1
ATOM 731 O O . THR A 1 94 ? -10.484 -17.496 16.934 1.00 48.41 94 THR A O 1
ATOM 734 N N . LEU A 1 95 ? -10.515 -15.811 15.458 1.00 48.00 95 LEU A N 1
ATOM 735 C CA . LEU A 1 95 ? -11.101 -14.811 16.351 1.00 48.00 95 LEU A CA 1
ATOM 736 C C . LEU A 1 95 ? -12.624 -14.990 16.390 1.00 48.00 95 LEU A C 1
ATOM 738 O O . LEU A 1 95 ? -13.382 -14.225 15.799 1.00 48.00 95 LEU A O 1
ATOM 742 N N . ALA A 1 96 ? -13.055 -16.076 17.029 1.00 46.19 96 ALA A N 1
ATOM 743 C CA . ALA A 1 96 ? -14.434 -16.271 17.437 1.00 46.19 96 ALA A CA 1
ATOM 744 C C . ALA A 1 96 ? -14.713 -15.293 18.589 1.00 46.19 96 ALA A C 1
ATOM 746 O O . ALA A 1 96 ? -14.169 -15.434 19.681 1.00 46.19 96 ALA A O 1
ATOM 747 N N . ALA A 1 97 ? -15.494 -14.256 18.291 1.00 50.91 97 ALA A N 1
ATOM 748 C CA . ALA A 1 97 ? -15.894 -13.210 19.219 1.00 50.91 97 ALA A CA 1
ATOM 749 C C . ALA A 1 97 ? -16.858 -13.781 20.268 1.00 50.91 97 ALA A C 1
ATOM 751 O O . ALA A 1 97 ? -18.045 -13.938 19.995 1.00 50.91 97 ALA A O 1
ATOM 752 N N . ALA A 1 98 ? -16.337 -14.124 21.447 1.00 55.09 98 ALA A N 1
ATOM 753 C CA . ALA A 1 98 ? -17.158 -14.477 22.603 1.00 55.09 98 ALA A CA 1
ATOM 754 C C . ALA A 1 98 ? -17.551 -13.235 23.425 1.00 55.09 98 ALA A C 1
ATOM 756 O O . ALA A 1 98 ? -18.624 -13.218 24.020 1.00 55.09 98 ALA A O 1
ATOM 757 N N . THR A 1 99 ? -16.724 -12.178 23.425 1.00 65.31 99 THR A N 1
ATOM 758 C CA . THR A 1 99 ? -16.985 -10.930 24.163 1.00 65.31 99 THR A CA 1
ATOM 759 C C . THR A 1 99 ? -16.661 -9.676 23.336 1.00 65.31 99 THR A C 1
ATOM 761 O O . THR A 1 99 ? -15.847 -9.701 22.406 1.00 65.31 99 THR A O 1
ATOM 764 N N . ARG A 1 100 ? -17.321 -8.552 23.664 1.00 66.88 100 ARG A N 1
ATOM 765 C CA . ARG A 1 100 ? -17.144 -7.240 23.003 1.00 66.88 100 ARG A CA 1
ATOM 766 C C . ARG A 1 100 ? -15.709 -6.712 23.147 1.00 66.88 100 ARG A C 1
ATOM 768 O O . ARG A 1 100 ? -15.162 -6.136 22.207 1.00 66.88 100 ARG A O 1
ATOM 775 N N . THR A 1 101 ? -15.089 -6.963 24.296 1.00 70.75 101 THR A N 1
ATOM 776 C CA . THR A 1 101 ? -13.692 -6.639 24.614 1.00 70.75 101 THR A CA 1
ATOM 777 C C . THR A 1 101 ? -12.710 -7.430 23.751 1.00 70.75 101 THR A C 1
ATOM 779 O O . THR A 1 101 ? -11.833 -6.825 23.133 1.00 70.75 101 THR A O 1
ATOM 782 N N . ASP A 1 102 ? -12.908 -8.743 23.591 1.00 68.69 102 ASP A N 1
ATOM 783 C CA . ASP A 1 102 ? -12.053 -9.572 22.723 1.00 68.69 102 ASP A CA 1
ATOM 784 C C . ASP A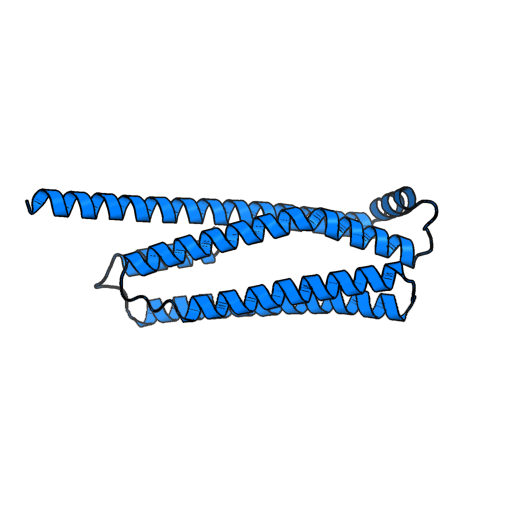 1 102 ? -12.126 -9.129 21.249 1.00 68.69 102 ASP A C 1
ATOM 786 O O . ASP A 1 102 ? -11.131 -9.135 20.509 1.00 68.69 102 ASP A O 1
ATOM 790 N N . PHE A 1 103 ? -13.308 -8.697 20.800 1.00 71.50 103 PHE A N 1
ATOM 791 C CA . PHE A 1 103 ? -13.492 -8.153 19.455 1.00 71.50 103 PHE A CA 1
ATOM 792 C C . PHE A 1 103 ? -12.745 -6.822 19.253 1.00 71.50 103 PHE A C 1
ATOM 794 O O . PHE A 1 103 ? -12.067 -6.638 18.235 1.00 71.50 103 PHE A O 1
ATOM 801 N N . LEU A 1 104 ? -12.817 -5.903 20.219 1.00 72.88 104 LEU A N 1
ATOM 802 C CA . LEU A 1 104 ? -12.097 -4.627 20.170 1.00 72.88 104 LEU A CA 1
ATOM 803 C C . LEU A 1 104 ? -10.578 -4.828 20.211 1.00 72.88 104 LEU A C 1
ATOM 805 O O . LEU A 1 104 ? -9.863 -4.282 19.365 1.00 72.88 104 LEU A O 1
ATOM 809 N N . GLU A 1 105 ? -10.072 -5.661 21.123 1.00 77.94 105 GLU A N 1
ATOM 810 C CA . GLU A 1 105 ? -8.633 -5.912 21.245 1.00 77.94 105 GLU A CA 1
ATOM 811 C C . GLU A 1 105 ? -8.065 -6.552 19.969 1.00 77.94 105 GLU A C 1
ATOM 813 O O . GLU A 1 105 ? -6.999 -6.173 19.461 1.00 77.94 105 GLU A O 1
ATOM 818 N N . SER A 1 106 ? -8.803 -7.498 19.389 1.00 70.44 106 SER A N 1
ATOM 819 C CA . SER A 1 106 ? -8.405 -8.140 18.140 1.00 70.44 106 SER A CA 1
ATOM 820 C C . SER A 1 106 ? -8.450 -7.194 16.940 1.00 70.44 106 SER A C 1
ATOM 822 O O . SER A 1 106 ? -7.535 -7.220 16.106 1.00 70.44 106 SER A O 1
ATOM 824 N N . SER A 1 107 ? -9.433 -6.294 16.889 1.00 72.75 107 SER A N 1
ATOM 825 C CA . SER A 1 107 ? -9.528 -5.238 15.878 1.00 72.75 107 SER A CA 1
ATOM 826 C C . SER A 1 107 ? -8.358 -4.252 15.976 1.00 72.75 107 SER A C 1
ATOM 828 O O . SER A 1 107 ? -7.717 -3.955 14.963 1.00 72.75 107 SER A O 1
ATOM 830 N N . ILE A 1 108 ? -7.976 -3.836 17.190 1.00 78.94 108 ILE A N 1
ATOM 831 C CA . ILE A 1 108 ? -6.785 -3.005 17.443 1.00 78.94 108 ILE A CA 1
ATOM 832 C C . ILE A 1 108 ? -5.513 -3.735 17.000 1.00 78.94 108 ILE A C 1
ATOM 834 O O . ILE A 1 108 ? -4.671 -3.175 16.287 1.00 78.94 108 ILE A O 1
ATOM 838 N N . ARG A 1 109 ? -5.359 -5.012 17.366 1.00 76.44 109 ARG A N 1
ATOM 839 C CA . ARG A 1 109 ? -4.198 -5.831 16.976 1.00 76.44 109 ARG A CA 1
ATOM 840 C C . ARG A 1 109 ? -4.086 -5.960 15.454 1.00 76.44 109 ARG A C 1
ATOM 842 O O . ARG A 1 109 ? -2.983 -5.873 14.893 1.00 76.44 109 ARG A O 1
ATOM 849 N N . LEU A 1 110 ? -5.218 -6.111 14.771 1.00 74.75 110 LEU A N 1
ATOM 850 C CA . LEU A 1 110 ? -5.296 -6.155 13.315 1.00 74.75 110 LEU A CA 1
ATOM 851 C C . LEU A 1 110 ? -4.921 -4.806 12.689 1.00 74.75 110 LEU A C 1
ATOM 853 O O . LEU A 1 110 ? -4.092 -4.774 11.773 1.00 74.75 110 LEU A O 1
ATOM 857 N N . ALA A 1 111 ? -5.465 -3.699 13.195 1.00 75.94 111 ALA A N 1
ATOM 858 C CA . ALA A 1 111 ? -5.159 -2.349 12.730 1.00 75.94 111 ALA A CA 1
ATOM 859 C C . ALA A 1 111 ? -3.665 -2.014 12.904 1.00 75.94 111 ALA A C 1
ATOM 861 O O . ALA A 1 111 ? -3.006 -1.593 11.947 1.00 75.94 111 ALA A O 1
ATOM 862 N N . ARG A 1 112 ? -3.068 -2.333 14.063 1.00 80.88 112 ARG A N 1
ATOM 863 C CA . ARG A 1 112 ? -1.615 -2.199 14.306 1.00 80.88 112 ARG A CA 1
ATOM 864 C C . ARG A 1 112 ? -0.790 -2.998 13.302 1.00 80.88 112 ARG A C 1
ATOM 866 O O . ARG A 1 112 ? 0.214 -2.510 12.777 1.00 80.88 112 ARG A O 1
ATOM 873 N N . THR A 1 113 ? -1.215 -4.221 12.998 1.00 77.88 113 THR A N 1
ATOM 874 C CA . THR A 1 113 ? -0.539 -5.091 12.026 1.00 77.88 113 THR A CA 1
ATOM 875 C C . THR A 1 113 ? -0.624 -4.527 10.606 1.00 77.88 113 THR A C 1
ATOM 877 O O . THR A 1 113 ? 0.385 -4.504 9.891 1.00 77.88 113 THR A O 1
ATOM 880 N N . ARG A 1 114 ? -1.796 -4.020 10.199 1.00 77.12 114 ARG A N 1
ATOM 881 C CA . ARG A 1 114 ? -1.992 -3.337 8.910 1.00 77.12 114 ARG A CA 1
ATOM 882 C C . ARG A 1 114 ? -1.094 -2.105 8.797 1.00 77.12 114 ARG A C 1
ATOM 884 O O . ARG A 1 114 ? -0.380 -1.981 7.803 1.00 77.12 114 ARG A O 1
ATOM 891 N N . LEU A 1 115 ? -1.025 -1.281 9.843 1.00 80.62 115 LEU A N 1
ATOM 892 C CA . LEU A 1 115 ? -0.186 -0.082 9.879 1.00 80.62 115 LEU A CA 1
ATOM 893 C C . LEU A 1 115 ? 1.316 -0.405 9.801 1.00 80.62 115 LEU A C 1
ATOM 895 O O . LEU A 1 115 ? 2.056 0.238 9.047 1.00 80.62 115 LEU A O 1
ATOM 899 N N . ARG A 1 116 ? 1.783 -1.424 10.541 1.00 80.06 116 ARG A N 1
ATOM 900 C CA . ARG A 1 116 ? 3.171 -1.915 10.439 1.00 80.06 116 ARG A CA 1
ATOM 901 C C . ARG A 1 116 ? 3.474 -2.377 9.017 1.00 80.06 116 ARG A C 1
ATOM 903 O O . ARG A 1 116 ? 4.513 -2.016 8.474 1.00 80.06 116 ARG A O 1
ATOM 910 N N . ARG A 1 117 ? 2.560 -3.121 8.386 1.00 77.56 117 ARG A N 1
ATOM 911 C CA . ARG A 1 117 ? 2.712 -3.572 6.996 1.00 77.56 117 ARG A CA 1
ATOM 912 C C . ARG A 1 117 ? 2.777 -2.399 6.019 1.00 77.56 117 ARG A C 1
ATOM 914 O O . ARG A 1 117 ? 3.695 -2.372 5.210 1.00 77.56 117 ARG A O 1
ATOM 921 N N . ALA A 1 118 ? 1.859 -1.437 6.107 1.00 76.88 118 ALA A N 1
ATOM 922 C CA . ALA A 1 118 ? 1.874 -0.256 5.244 1.00 76.88 118 ALA A CA 1
ATOM 923 C C . ALA A 1 118 ? 3.172 0.544 5.408 1.00 76.88 118 ALA A C 1
ATOM 925 O O . ALA A 1 118 ? 3.739 1.007 4.424 1.00 76.88 118 ALA A O 1
ATOM 926 N N . THR A 1 119 ? 3.689 0.637 6.635 1.00 81.62 119 THR A N 1
ATOM 927 C CA . THR A 1 119 ? 4.983 1.272 6.917 1.00 81.62 119 THR A CA 1
ATOM 928 C C . THR A 1 119 ? 6.138 0.497 6.279 1.00 81.62 119 THR A C 1
ATOM 930 O O . THR A 1 119 ? 6.954 1.099 5.588 1.00 81.62 119 THR A O 1
ATOM 933 N N . PHE A 1 120 ? 6.175 -0.832 6.423 1.00 78.31 120 PHE A N 1
ATOM 934 C CA . PHE A 1 120 ? 7.176 -1.672 5.756 1.00 78.31 120 PHE A CA 1
ATOM 935 C C . PHE A 1 120 ? 7.135 -1.518 4.238 1.00 78.31 120 PHE A C 1
ATOM 937 O O . PHE A 1 120 ? 8.183 -1.336 3.625 1.00 78.31 120 PHE A O 1
ATOM 944 N N . SER A 1 121 ? 5.944 -1.552 3.635 1.00 77.25 121 SER A N 1
ATOM 945 C CA . SER A 1 121 ? 5.769 -1.346 2.197 1.00 77.25 121 SER A CA 1
ATOM 946 C C . SER A 1 121 ? 6.247 0.039 1.766 1.00 77.25 121 SER A C 1
ATOM 948 O O . SER A 1 121 ? 6.918 0.147 0.751 1.00 77.25 121 SER A O 1
ATOM 950 N N . LEU A 1 122 ? 5.974 1.089 2.546 1.00 83.06 122 LEU A N 1
ATOM 951 C CA . LEU A 1 122 ? 6.441 2.443 2.244 1.00 83.06 122 LEU A CA 1
ATOM 952 C C . LEU A 1 122 ? 7.975 2.550 2.292 1.00 83.06 122 LEU A C 1
ATOM 954 O O . LEU A 1 122 ? 8.566 3.198 1.437 1.00 83.06 122 LEU A O 1
ATOM 958 N N . ILE A 1 123 ? 8.615 1.895 3.267 1.00 81.00 123 ILE A N 1
ATOM 959 C CA . ILE A 1 123 ? 10.080 1.873 3.420 1.00 81.00 123 ILE A CA 1
ATOM 960 C C . ILE A 1 123 ? 10.746 1.055 2.305 1.00 81.00 123 ILE A C 1
ATOM 962 O O . ILE A 1 123 ? 11.799 1.436 1.803 1.00 81.00 123 ILE A O 1
ATOM 966 N N . THR A 1 124 ? 10.139 -0.064 1.899 1.00 77.25 124 THR A N 1
ATOM 967 C CA . THR A 1 124 ? 10.691 -0.948 0.854 1.00 77.25 124 THR A CA 1
ATOM 968 C C . THR A 1 124 ? 10.403 -0.470 -0.567 1.00 77.25 124 THR A C 1
ATOM 970 O O . THR A 1 124 ? 11.084 -0.896 -1.496 1.00 77.25 124 THR A O 1
ATOM 973 N N . PHE A 1 125 ? 9.445 0.438 -0.758 1.00 79.81 125 PHE A N 1
ATOM 974 C CA . PHE A 1 125 ? 9.055 0.921 -2.081 1.00 79.81 125 PHE A CA 1
ATOM 975 C C . PHE A 1 125 ? 10.174 1.691 -2.819 1.00 79.81 125 PHE A C 1
ATOM 977 O O . PHE A 1 125 ? 10.487 1.301 -3.946 1.00 79.81 125 PHE A O 1
ATOM 984 N N . PRO A 1 126 ? 10.858 2.696 -2.225 1.00 79.69 126 PRO A N 1
ATOM 985 C CA . PRO A 1 126 ? 11.981 3.374 -2.881 1.00 79.69 126 PRO A CA 1
ATOM 986 C C . PRO A 1 126 ? 13.140 2.449 -3.304 1.00 79.69 126 PRO A C 1
ATOM 988 O O . PRO A 1 126 ? 13.526 2.507 -4.474 1.00 79.69 126 PRO A O 1
ATOM 991 N N . PRO A 1 127 ? 13.688 1.566 -2.438 1.00 75.56 127 PRO A N 1
ATOM 992 C CA . PRO A 1 127 ? 14.766 0.671 -2.856 1.00 75.56 127 PRO A CA 1
ATOM 993 C C . PRO A 1 127 ? 14.304 -0.356 -3.899 1.00 75.56 127 PRO A C 1
ATOM 995 O O . PRO A 1 127 ? 15.085 -0.709 -4.780 1.00 75.56 127 PRO A O 1
ATOM 998 N N . ALA A 1 128 ? 13.038 -0.791 -3.871 1.00 76.06 128 ALA A N 1
ATOM 999 C CA . ALA A 1 128 ? 12.489 -1.668 -4.905 1.00 76.06 128 ALA A CA 1
ATOM 1000 C C . ALA A 1 128 ? 12.403 -0.975 -6.277 1.00 76.06 128 ALA A C 1
ATOM 1002 O O . ALA A 1 128 ? 12.768 -1.577 -7.287 1.00 76.06 128 ALA A O 1
ATOM 1003 N N . ILE A 1 129 ? 11.982 0.297 -6.326 1.00 79.12 129 ILE A N 1
ATOM 1004 C CA . ILE A 1 129 ? 12.013 1.088 -7.567 1.00 79.12 129 ILE A CA 1
ATOM 1005 C C . ILE A 1 129 ? 13.447 1.221 -8.070 1.00 79.12 129 ILE A C 1
ATOM 1007 O O . ILE A 1 129 ? 13.698 0.997 -9.251 1.00 79.12 129 ILE A O 1
ATOM 1011 N N . LEU A 1 130 ? 14.388 1.563 -7.187 1.00 77.88 130 LEU A N 1
ATOM 1012 C CA . LEU A 1 130 ? 15.789 1.715 -7.566 1.00 77.88 130 LEU A CA 1
ATOM 1013 C C . LEU A 1 130 ? 16.346 0.418 -8.169 1.00 77.88 130 LEU A C 1
ATOM 1015 O O . LEU A 1 130 ? 16.962 0.455 -9.231 1.00 77.88 130 LEU A O 1
ATOM 1019 N N . ALA A 1 131 ? 16.062 -0.731 -7.551 1.00 74.12 131 ALA A N 1
ATOM 1020 C CA . ALA A 1 131 ? 16.446 -2.038 -8.079 1.00 74.12 131 ALA A CA 1
ATOM 1021 C C . ALA A 1 131 ? 15.828 -2.312 -9.463 1.00 74.12 131 ALA A C 1
ATOM 1023 O O . ALA A 1 131 ? 16.528 -2.760 -10.370 1.00 74.12 131 ALA A O 1
ATOM 1024 N N . ALA A 1 132 ? 14.546 -1.989 -9.661 1.00 76.00 132 ALA A N 1
ATOM 1025 C CA . ALA A 1 132 ? 13.875 -2.139 -10.953 1.00 76.00 132 ALA A CA 1
ATOM 1026 C C . ALA A 1 132 ? 14.467 -1.219 -12.040 1.00 76.00 132 ALA A C 1
ATOM 1028 O O . ALA A 1 132 ? 14.598 -1.622 -13.199 1.00 76.00 132 ALA A O 1
ATOM 1029 N N . LEU A 1 133 ? 14.862 0.006 -11.679 1.00 80.69 133 LEU A N 1
ATOM 1030 C CA . LEU A 1 133 ? 15.538 0.935 -12.588 1.00 80.69 133 LEU A CA 1
ATOM 1031 C C . LEU A 1 133 ? 16.930 0.430 -12.974 1.00 80.69 133 LEU A C 1
ATOM 1033 O O . LEU A 1 133 ? 17.260 0.412 -14.158 1.00 80.69 133 LEU A O 1
ATOM 1037 N N . LEU A 1 134 ? 17.718 -0.042 -12.006 1.00 75.75 134 LEU A N 1
ATOM 1038 C CA . LEU A 1 134 ? 19.037 -0.624 -12.264 1.00 75.75 134 LEU A CA 1
ATOM 1039 C C . LEU A 1 134 ? 18.945 -1.875 -13.146 1.00 75.75 134 LEU A C 1
ATOM 1041 O O . LEU A 1 134 ? 19.723 -2.027 -14.085 1.00 75.75 134 LEU A O 1
ATOM 1045 N N . TYR A 1 135 ? 17.947 -2.728 -12.911 1.00 76.12 135 TYR A N 1
ATOM 1046 C CA . TYR A 1 135 ? 17.648 -3.884 -13.757 1.00 76.12 135 TYR A CA 1
ATOM 1047 C C . TYR A 1 135 ? 17.323 -3.486 -15.207 1.00 76.12 135 TYR A C 1
ATOM 1049 O O . TYR A 1 135 ? 17.775 -4.097 -16.179 1.00 76.12 135 TYR A O 1
ATOM 1057 N N . ARG A 1 136 ? 16.542 -2.421 -15.389 1.00 78.88 136 ARG A N 1
ATOM 1058 C CA . ARG A 1 136 ? 16.243 -1.892 -16.723 1.00 78.88 136 ARG A CA 1
ATOM 1059 C C . ARG A 1 136 ? 17.505 -1.385 -17.428 1.00 78.88 136 ARG A C 1
ATOM 1061 O O . ARG A 1 136 ? 17.661 -1.615 -18.623 1.00 78.88 136 ARG A O 1
ATOM 1068 N N . VAL A 1 137 ? 18.385 -0.687 -16.715 1.00 79.00 137 VAL A N 1
ATOM 1069 C CA . VAL A 1 137 ? 19.655 -0.210 -17.284 1.00 79.00 137 VAL A CA 1
ATOM 1070 C C . VAL A 1 137 ? 20.544 -1.389 -17.680 1.00 79.00 137 VAL A C 1
ATOM 1072 O O . VAL A 1 137 ? 21.069 -1.408 -18.794 1.00 79.00 137 VAL A O 1
ATOM 1075 N N . SER A 1 138 ? 20.661 -2.406 -16.819 1.00 73.56 138 SER A N 1
ATOM 1076 C CA . SER A 1 138 ? 21.510 -3.572 -17.093 1.00 73.56 138 SER A CA 1
ATOM 1077 C C . SER A 1 138 ? 21.033 -4.362 -18.312 1.00 73.56 138 SER A C 1
ATOM 1079 O O . SER A 1 138 ? 21.836 -4.731 -19.166 1.00 73.56 138 SER A O 1
ATOM 1081 N N . THR A 1 139 ? 19.719 -4.537 -18.477 1.00 73.38 139 THR A N 1
ATOM 1082 C CA . THR A 1 139 ? 19.144 -5.223 -19.650 1.00 73.38 139 THR A CA 1
ATOM 1083 C C . THR A 1 139 ? 19.344 -4.464 -20.966 1.00 73.38 139 THR A C 1
ATOM 1085 O O . THR A 1 139 ? 19.319 -5.079 -22.038 1.00 73.38 139 THR A O 1
ATOM 1088 N N . LYS A 1 140 ? 19.598 -3.151 -20.921 1.00 76.31 140 LYS A N 1
ATOM 1089 C CA . LYS A 1 140 ? 19.947 -2.343 -22.099 1.00 76.31 140 LYS A CA 1
ATOM 1090 C C . LYS A 1 140 ? 21.439 -2.314 -22.433 1.00 76.31 140 LYS A C 1
ATOM 1092 O O . LYS A 1 140 ? 21.779 -1.863 -23.519 1.00 76.31 140 LYS A O 1
ATOM 1097 N N . GLY A 1 141 ? 22.303 -2.834 -21.559 1.00 70.69 141 GLY A N 1
ATOM 1098 C CA . GLY A 1 141 ? 23.756 -2.792 -21.752 1.00 70.69 141 GLY A CA 1
ATOM 1099 C C . GLY A 1 141 ? 24.376 -1.415 -21.492 1.00 70.69 141 GLY A C 1
ATOM 1100 O O . GLY A 1 141 ? 25.537 -1.207 -21.810 1.00 70.69 141 GLY A O 1
ATOM 1101 N N . GLU A 1 142 ? 23.636 -0.480 -20.889 1.00 74.38 142 GLU A N 1
ATOM 1102 C CA . GLU A 1 142 ? 24.099 0.882 -20.572 1.00 74.38 142 GLU A CA 1
ATOM 1103 C C . GLU A 1 142 ? 24.765 0.936 -19.175 1.00 74.38 142 GLU A C 1
ATOM 1105 O O . GLU A 1 142 ? 24.522 1.849 -18.385 1.00 74.38 142 GLU A O 1
ATOM 1110 N N . ILE A 1 143 ? 25.558 -0.088 -18.833 1.00 68.50 143 ILE A N 1
ATOM 1111 C CA . ILE A 1 143 ? 26.073 -0.317 -17.468 1.00 68.50 143 ILE A CA 1
ATOM 1112 C C . ILE A 1 143 ? 27.128 0.724 -17.068 1.00 68.50 143 ILE A C 1
ATOM 1114 O O . ILE A 1 143 ? 27.224 1.052 -15.888 1.00 68.50 143 ILE A O 1
ATOM 1118 N N . ASP A 1 144 ? 27.856 1.296 -18.029 1.00 73.50 144 ASP A N 1
ATOM 1119 C CA . ASP A 1 144 ? 28.965 2.222 -17.758 1.00 73.50 144 ASP A CA 1
ATOM 1120 C C . ASP A 1 144 ? 28.499 3.566 -17.170 1.00 73.50 144 ASP A C 1
ATOM 1122 O O . ASP A 1 144 ? 29.227 4.220 -16.421 1.00 73.50 144 ASP A O 1
ATOM 1126 N N . HIS A 1 145 ? 27.253 3.973 -17.449 1.00 82.56 145 HIS A N 1
ATOM 1127 C CA . HIS A 1 145 ? 26.687 5.243 -16.981 1.00 82.56 145 HIS A CA 1
ATOM 1128 C C . HIS A 1 145 ? 25.226 5.101 -16.521 1.00 82.56 145 HIS A C 1
ATOM 1130 O O . HIS A 1 145 ? 24.311 5.680 -17.122 1.00 82.56 145 HIS A O 1
ATOM 1136 N N . PRO A 1 146 ? 24.976 4.386 -15.410 1.00 77.88 146 PRO A N 1
ATOM 1137 C CA . PRO A 1 146 ? 23.627 3.988 -15.026 1.00 77.88 146 PRO A CA 1
ATOM 1138 C C . PRO A 1 146 ? 22.753 5.177 -14.622 1.00 77.88 146 PRO A C 1
ATOM 1140 O O . PRO A 1 146 ? 21.562 5.211 -14.923 1.00 77.88 146 PRO A O 1
ATOM 1143 N N . VAL A 1 147 ? 23.348 6.199 -14.002 1.00 84.88 147 VAL A N 1
ATOM 1144 C CA . VAL A 1 147 ? 22.638 7.427 -13.620 1.00 84.88 147 VAL A CA 1
ATOM 1145 C C . VAL A 1 147 ? 22.172 8.195 -14.860 1.00 84.88 147 VAL A C 1
ATOM 1147 O O . VAL A 1 147 ? 21.022 8.621 -14.927 1.00 84.88 147 VAL A O 1
ATOM 1150 N N . ILE A 1 148 ? 23.031 8.320 -15.877 1.00 86.69 148 ILE A N 1
ATOM 1151 C CA . ILE A 1 148 ? 22.711 9.039 -17.119 1.00 86.69 148 ILE A CA 1
ATOM 1152 C C . ILE A 1 148 ? 21.613 8.302 -17.892 1.00 86.69 148 ILE A C 1
ATOM 1154 O O . ILE A 1 148 ? 20.679 8.937 -18.383 1.00 86.69 148 ILE A O 1
ATOM 1158 N N . ALA A 1 149 ? 21.685 6.971 -17.958 1.00 84.00 149 ALA A N 1
ATOM 1159 C CA . ALA A 1 149 ? 20.655 6.129 -18.561 1.00 84.00 149 ALA A CA 1
ATOM 1160 C C . ALA A 1 149 ? 19.283 6.319 -17.888 1.00 84.00 149 ALA A C 1
ATOM 1162 O O . ALA A 1 149 ? 18.267 6.499 -18.567 1.00 84.00 149 ALA A O 1
ATOM 1163 N N . ILE A 1 150 ? 19.250 6.349 -16.548 1.00 85.69 150 ILE A N 1
ATOM 1164 C CA . ILE A 1 150 ? 18.023 6.588 -15.773 1.00 85.69 150 ILE A CA 1
ATOM 1165 C C . ILE A 1 150 ? 17.470 7.987 -16.046 1.00 85.69 150 ILE A C 1
ATOM 1167 O O . ILE A 1 150 ? 16.274 8.115 -16.297 1.00 85.69 150 ILE A O 1
ATOM 1171 N N . VAL A 1 151 ? 18.312 9.024 -16.044 1.00 89.19 151 VAL A N 1
ATOM 1172 C CA . VAL A 1 151 ? 17.883 10.411 -16.297 1.00 89.19 151 VAL A CA 1
ATOM 1173 C C . VAL A 1 151 ? 17.338 10.571 -17.719 1.00 89.19 151 VAL A C 1
ATOM 1175 O O . VAL A 1 151 ? 16.252 11.120 -17.902 1.00 89.19 151 VAL A O 1
ATOM 1178 N N . LYS A 1 152 ? 18.028 10.028 -18.730 1.00 88.94 152 LYS A N 1
ATOM 1179 C CA . LYS A 1 152 ? 17.546 10.033 -20.123 1.00 88.94 152 LYS A CA 1
ATOM 1180 C C . LYS A 1 152 ? 16.214 9.302 -20.263 1.00 88.94 152 LYS A C 1
ATOM 1182 O O . LYS A 1 152 ? 15.319 9.765 -20.968 1.00 88.94 152 LYS A O 1
ATOM 1187 N N . TRP A 1 153 ? 16.059 8.167 -19.582 1.00 87.56 153 TRP A N 1
ATOM 1188 C CA . TRP A 1 153 ? 14.789 7.454 -19.560 1.00 87.56 153 TRP A CA 1
ATOM 1189 C C . TRP A 1 153 ? 13.691 8.269 -18.872 1.00 87.56 153 TRP A C 1
ATOM 1191 O O . TRP A 1 153 ? 12.602 8.378 -19.433 1.00 87.56 153 TRP A O 1
ATOM 1201 N N . ALA A 1 154 ? 13.969 8.862 -17.712 1.00 88.38 154 ALA A N 1
ATOM 1202 C CA . ALA A 1 154 ? 13.030 9.692 -16.961 1.00 88.38 154 ALA A CA 1
ATOM 1203 C C . ALA A 1 154 ? 12.531 10.892 -17.782 1.00 88.38 154 ALA A C 1
ATOM 1205 O O . ALA A 1 154 ? 11.357 11.238 -17.695 1.00 88.38 154 ALA A O 1
ATOM 1206 N N . ALA A 1 155 ? 13.395 11.468 -18.624 1.00 90.94 155 ALA A N 1
ATOM 1207 C CA . ALA A 1 155 ? 13.051 12.556 -19.539 1.00 90.94 155 ALA A CA 1
ATOM 1208 C C . ALA A 1 155 ? 12.217 12.112 -20.759 1.00 90.94 155 ALA A C 1
ATOM 1210 O O . ALA A 1 155 ? 11.623 12.946 -21.438 1.00 90.94 155 ALA A O 1
ATOM 1211 N N . SER A 1 156 ? 12.150 10.812 -21.065 1.00 90.62 156 SER A N 1
ATOM 1212 C CA . SER A 1 156 ? 11.292 10.307 -22.143 1.00 90.62 156 SER A CA 1
ATOM 1213 C C . SER A 1 156 ? 9.813 10.345 -21.741 1.00 90.62 156 SER A C 1
ATOM 1215 O O . SER A 1 156 ? 9.490 10.117 -20.578 1.00 90.62 156 SER A O 1
ATOM 1217 N N . LEU A 1 157 ? 8.892 10.510 -22.703 1.00 88.94 157 LEU A N 1
ATOM 1218 C CA . LEU A 1 157 ? 7.440 10.495 -22.440 1.00 88.94 157 LEU A CA 1
ATOM 1219 C C . LEU A 1 157 ? 7.003 9.251 -21.642 1.00 88.94 157 LEU A C 1
ATOM 1221 O O . LEU A 1 157 ? 6.238 9.344 -20.687 1.00 88.94 157 LEU A O 1
ATOM 1225 N N . ARG A 1 158 ? 7.545 8.076 -21.991 1.00 82.69 158 ARG A N 1
ATOM 1226 C CA . ARG A 1 158 ? 7.271 6.814 -21.280 1.00 82.69 158 ARG A CA 1
ATOM 1227 C C . ARG A 1 158 ? 7.801 6.832 -19.843 1.00 82.69 158 ARG A C 1
ATOM 1229 O O . ARG A 1 158 ? 7.165 6.265 -18.961 1.00 82.69 158 ARG A O 1
ATOM 1236 N N . GLY A 1 159 ? 8.965 7.442 -19.616 1.00 84.25 159 GLY A N 1
ATOM 1237 C CA . GLY A 1 159 ? 9.539 7.606 -18.281 1.00 84.25 159 GLY A CA 1
ATOM 1238 C C . GLY A 1 159 ? 8.747 8.587 -17.428 1.00 84.25 159 GLY A C 1
ATOM 1239 O O . GLY A 1 159 ? 8.434 8.260 -16.290 1.00 84.25 159 GLY A O 1
ATOM 1240 N N . MET A 1 160 ? 8.331 9.720 -17.996 1.00 89.06 160 MET A N 1
ATOM 1241 C CA . MET A 1 160 ? 7.473 10.697 -17.322 1.00 89.06 160 MET A CA 1
ATOM 1242 C C . MET A 1 160 ? 6.138 10.083 -16.892 1.00 89.06 160 MET A C 1
ATOM 1244 O O . MET A 1 160 ? 5.748 10.226 -15.735 1.00 89.06 160 MET A O 1
ATOM 1248 N N . VAL A 1 161 ? 5.469 9.334 -17.780 1.00 84.50 161 VAL A N 1
ATOM 1249 C CA . VAL A 1 161 ? 4.224 8.619 -17.441 1.00 84.50 161 VAL A CA 1
ATOM 1250 C C . VAL A 1 161 ? 4.464 7.599 -16.324 1.00 84.50 161 VAL A C 1
ATOM 1252 O O . VAL A 1 161 ? 3.710 7.562 -15.354 1.00 84.50 161 VAL A O 1
ATOM 1255 N N . ALA A 1 162 ? 5.532 6.800 -16.413 1.00 81.56 162 ALA A N 1
ATOM 1256 C CA . ALA A 1 162 ? 5.862 5.816 -15.383 1.00 81.56 162 ALA A CA 1
ATOM 1257 C C . ALA A 1 162 ? 6.174 6.470 -14.025 1.00 81.56 162 ALA A C 1
ATOM 1259 O O . ALA A 1 162 ? 5.673 6.014 -13.000 1.00 81.56 162 ALA A O 1
ATOM 1260 N N . LEU A 1 163 ? 6.953 7.554 -14.006 1.00 86.50 163 LEU A N 1
ATOM 1261 C CA . LEU A 1 163 ? 7.246 8.322 -12.795 1.00 86.50 163 LEU A CA 1
ATOM 1262 C C . LEU A 1 163 ? 5.980 8.946 -12.206 1.00 86.50 163 LEU A C 1
ATOM 1264 O O . LEU A 1 163 ? 5.779 8.859 -10.999 1.00 86.50 163 LEU A O 1
ATOM 1268 N N . GLY A 1 164 ? 5.096 9.497 -13.042 1.00 86.62 164 GLY A N 1
ATOM 1269 C CA . GLY A 1 164 ? 3.798 10.013 -12.608 1.00 86.62 164 GLY A CA 1
ATOM 1270 C C . GLY A 1 164 ? 2.953 8.942 -11.915 1.00 86.62 164 GLY A C 1
ATOM 1271 O O . GLY A 1 164 ? 2.439 9.172 -10.822 1.00 86.62 164 GLY A O 1
ATOM 1272 N N . LEU A 1 165 ? 2.882 7.737 -12.491 1.00 80.38 165 LEU A N 1
ATOM 1273 C CA . LEU A 1 165 ? 2.195 6.598 -11.875 1.00 80.38 165 LEU A CA 1
ATOM 1274 C C . LEU A 1 165 ? 2.847 6.164 -10.554 1.00 80.38 165 LEU A C 1
ATOM 1276 O O . LEU A 1 165 ? 2.136 5.881 -9.592 1.00 80.38 165 LEU A O 1
ATOM 1280 N N . LEU A 1 166 ? 4.182 6.142 -10.476 1.00 83.56 166 LEU A N 1
ATOM 1281 C CA . LEU A 1 166 ? 4.902 5.812 -9.240 1.00 83.56 166 LEU A CA 1
ATOM 1282 C C . LEU A 1 166 ? 4.654 6.849 -8.137 1.00 83.56 166 LEU A C 1
ATOM 1284 O O . LEU A 1 166 ? 4.443 6.467 -6.986 1.00 83.56 166 LEU A O 1
ATOM 1288 N N . VAL A 1 167 ? 4.632 8.141 -8.477 1.00 89.00 167 VAL A N 1
ATOM 1289 C CA . VAL A 1 167 ? 4.305 9.226 -7.539 1.00 89.00 167 VAL A CA 1
ATOM 1290 C C . VAL A 1 167 ? 2.862 9.101 -7.059 1.00 89.00 167 VAL A C 1
ATOM 1292 O O . VAL A 1 167 ? 2.619 9.159 -5.856 1.00 89.00 167 VAL A O 1
ATOM 1295 N N . LEU A 1 168 ? 1.906 8.865 -7.963 1.00 84.12 168 LEU A N 1
ATOM 1296 C CA . LEU A 1 168 ? 0.504 8.639 -7.597 1.00 84.12 168 LEU A CA 1
ATOM 1297 C C . LEU A 1 168 ? 0.349 7.434 -6.665 1.00 84.12 168 LEU A C 1
ATOM 1299 O O . LEU A 1 168 ? -0.335 7.532 -5.647 1.00 84.12 168 LEU A O 1
ATOM 1303 N N . LEU A 1 169 ? 1.023 6.322 -6.966 1.00 82.75 169 LEU A N 1
ATOM 1304 C CA . LEU A 1 169 ? 1.019 5.126 -6.126 1.00 82.75 169 LEU A CA 1
ATOM 1305 C C . LEU A 1 169 ? 1.620 5.408 -4.741 1.00 82.75 169 LEU A C 1
ATOM 1307 O O . LEU A 1 169 ? 1.059 4.992 -3.727 1.00 82.75 169 LEU A O 1
ATOM 1311 N N . PHE A 1 170 ? 2.720 6.160 -4.682 1.00 84.25 170 PHE A N 1
ATOM 1312 C CA . PHE A 1 170 ? 3.356 6.557 -3.429 1.00 84.25 170 PHE A CA 1
ATOM 1313 C C . PHE A 1 170 ? 2.451 7.460 -2.577 1.00 84.25 170 PHE A C 1
ATOM 1315 O O . PHE A 1 170 ? 2.270 7.214 -1.382 1.00 84.25 170 PHE A O 1
ATOM 1322 N N . LEU A 1 171 ? 1.824 8.470 -3.190 1.00 88.69 171 LEU A N 1
ATOM 1323 C CA . LEU A 1 171 ? 0.853 9.347 -2.529 1.00 88.69 171 LEU A CA 1
ATOM 1324 C C . LEU A 1 171 ? -0.371 8.566 -2.043 1.00 88.69 171 LEU A C 1
ATOM 1326 O O . LEU A 1 171 ? -0.847 8.784 -0.926 1.00 88.69 171 LEU A O 1
ATOM 1330 N N . TRP A 1 172 ? -0.853 7.619 -2.846 1.00 85.88 172 TRP A N 1
ATOM 1331 C CA . TRP A 1 172 ? -1.942 6.728 -2.468 1.00 85.88 172 TRP A CA 1
ATOM 1332 C C . TRP A 1 172 ? -1.567 5.848 -1.266 1.00 85.88 172 TRP A C 1
ATOM 1334 O O . TRP A 1 172 ? -2.339 5.766 -0.309 1.00 85.88 172 TRP A O 1
ATOM 1344 N N . MET A 1 173 ? -0.357 5.275 -1.235 1.00 81.00 173 MET A N 1
ATOM 1345 C CA . MET A 1 173 ? 0.149 4.522 -0.078 1.00 81.00 173 MET A CA 1
ATOM 1346 C C . MET A 1 173 ? 0.271 5.395 1.177 1.00 81.00 173 MET A C 1
ATOM 1348 O O . MET A 1 173 ? -0.115 4.963 2.266 1.00 81.00 173 MET A O 1
ATOM 1352 N N . LEU A 1 174 ? 0.758 6.634 1.046 1.00 87.00 174 LEU A N 1
ATOM 1353 C CA . LEU A 1 174 ? 0.811 7.599 2.149 1.00 87.00 174 LEU A CA 1
ATOM 1354 C C . LEU A 1 174 ? -0.584 7.907 2.698 1.00 87.00 174 LEU A C 1
ATOM 1356 O O . LEU A 1 174 ? -0.789 7.873 3.914 1.00 87.00 174 LEU A O 1
ATOM 1360 N N . ARG A 1 175 ? -1.550 8.172 1.812 1.00 87.88 175 ARG A N 1
ATOM 1361 C CA . ARG A 1 175 ? -2.950 8.404 2.184 1.00 87.88 175 ARG A CA 1
ATOM 1362 C C . ARG A 1 175 ? -3.543 7.180 2.883 1.00 87.88 175 ARG A C 1
ATOM 1364 O O . ARG A 1 175 ? -4.148 7.327 3.941 1.00 87.88 175 ARG A O 1
ATOM 1371 N N . SER A 1 176 ? -3.316 5.981 2.345 1.00 79.56 176 SER A N 1
ATOM 1372 C CA . SER A 1 176 ? -3.762 4.725 2.955 1.00 79.56 176 SER A CA 1
ATOM 1373 C C . SER A 1 176 ? -3.160 4.519 4.345 1.00 79.56 176 SER A C 1
ATOM 1375 O O . SER A 1 176 ? -3.867 4.077 5.248 1.00 79.56 176 SER A O 1
ATOM 1377 N N . ARG A 1 177 ? -1.878 4.846 4.542 1.00 87.06 177 ARG A N 1
ATOM 1378 C CA . ARG A 1 177 ? -1.213 4.746 5.848 1.00 87.06 177 ARG A CA 1
ATOM 1379 C C . ARG A 1 177 ? -1.805 5.721 6.863 1.00 87.06 177 ARG A C 1
ATOM 1381 O O . ARG A 1 177 ? -1.984 5.339 8.014 1.00 87.06 177 ARG A O 1
ATOM 1388 N N . ARG A 1 178 ? -2.073 6.970 6.458 1.00 89.06 178 ARG A N 1
ATOM 1389 C CA . ARG A 1 178 ? -2.709 7.971 7.334 1.00 89.06 178 ARG A CA 1
ATOM 1390 C C . ARG A 1 178 ? -4.072 7.476 7.801 1.00 89.06 178 ARG A C 1
ATOM 1392 O O . ARG A 1 178 ? -4.270 7.345 8.998 1.00 89.06 178 ARG A O 1
ATOM 1399 N N . ARG A 1 179 ? -4.910 7.027 6.865 1.00 82.81 179 ARG A N 1
ATOM 1400 C CA . ARG A 1 179 ? -6.230 6.466 7.175 1.00 82.81 179 ARG A CA 1
ATOM 1401 C C . ARG A 1 179 ? -6.168 5.295 8.159 1.00 82.81 179 ARG A C 1
ATOM 1403 O O . ARG A 1 179 ? -6.880 5.304 9.148 1.00 82.81 179 ARG A O 1
ATOM 1410 N N . GLN A 1 180 ? -5.267 4.333 7.944 1.00 82.62 180 GLN A N 1
ATOM 1411 C CA . GLN A 1 180 ? -5.083 3.207 8.875 1.00 82.62 180 GLN A CA 1
ATOM 1412 C C . GLN A 1 180 ? -4.617 3.645 10.271 1.00 82.62 180 GLN A C 1
ATOM 1414 O O . GLN A 1 180 ? -4.879 2.958 11.254 1.00 82.62 180 GLN A O 1
ATOM 1419 N N . ARG A 1 181 ? -3.878 4.756 10.366 1.00 87.81 181 ARG A N 1
ATOM 1420 C CA . ARG A 1 181 ? -3.438 5.319 11.645 1.00 87.81 181 ARG A CA 1
ATOM 1421 C C . ARG A 1 181 ? -4.585 6.0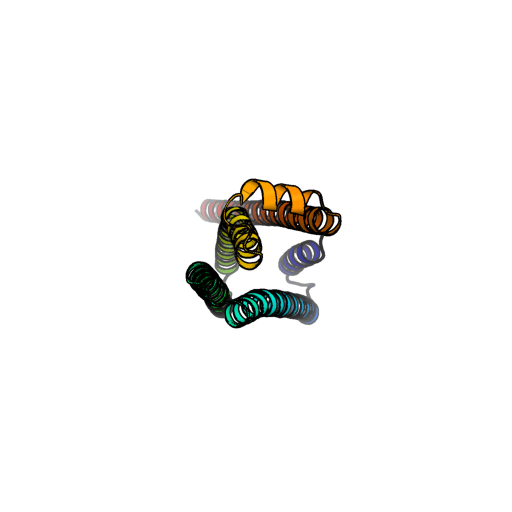18 12.368 1.00 87.81 181 ARG A C 1
ATOM 1423 O O . ARG A 1 181 ? -4.667 5.899 13.584 1.00 87.81 181 ARG A O 1
ATOM 1430 N N . ASP A 1 182 ? -5.433 6.721 11.630 1.00 88.38 182 ASP A N 1
ATOM 1431 C CA . ASP A 1 182 ? -6.607 7.401 12.178 1.00 88.38 182 ASP A CA 1
ATOM 1432 C C . ASP A 1 182 ? -7.641 6.374 12.668 1.00 88.38 182 ASP A C 1
ATOM 1434 O O . ASP A 1 182 ? -8.138 6.486 13.781 1.00 88.38 182 ASP A O 1
ATOM 1438 N N . GLU A 1 183 ? -7.859 5.300 11.904 1.00 81.31 183 GLU A N 1
ATOM 1439 C CA . GLU A 1 183 ? -8.699 4.165 12.308 1.00 81.31 183 GLU A CA 1
ATOM 1440 C C . GLU A 1 183 ? -8.165 3.480 13.576 1.00 81.31 183 GLU A C 1
ATOM 1442 O O . GLU A 1 183 ? -8.924 3.197 14.498 1.00 81.31 183 GLU A O 1
ATOM 1447 N N . LEU A 1 184 ? -6.846 3.269 13.666 1.00 86.88 184 LEU A N 1
ATOM 1448 C CA . LEU A 1 184 ? -6.229 2.715 14.871 1.00 86.88 184 LEU A CA 1
ATOM 1449 C C . LEU A 1 184 ? -6.450 3.615 16.095 1.00 86.88 184 LEU A C 1
ATOM 1451 O O . LEU A 1 184 ? -6.757 3.098 17.163 1.00 86.88 184 LEU A O 1
ATOM 1455 N N . ARG A 1 185 ? -6.300 4.937 15.943 1.00 88.81 185 ARG A N 1
ATOM 1456 C CA . ARG A 1 185 ? -6.538 5.896 17.032 1.00 88.81 185 ARG A CA 1
ATOM 1457 C C . ARG A 1 185 ? -7.984 5.851 17.505 1.00 88.81 185 ARG A C 1
ATOM 1459 O O . ARG A 1 185 ? -8.202 5.714 18.699 1.00 88.81 185 ARG A O 1
ATOM 1466 N N . ARG A 1 186 ? -8.941 5.854 16.573 1.00 83.56 186 ARG A N 1
ATOM 1467 C CA . ARG A 1 186 ? -10.372 5.751 16.888 1.00 83.56 186 ARG A CA 1
ATOM 1468 C C . ARG A 1 186 ? -10.691 4.470 17.667 1.00 83.56 186 ARG A C 1
ATOM 1470 O O . ARG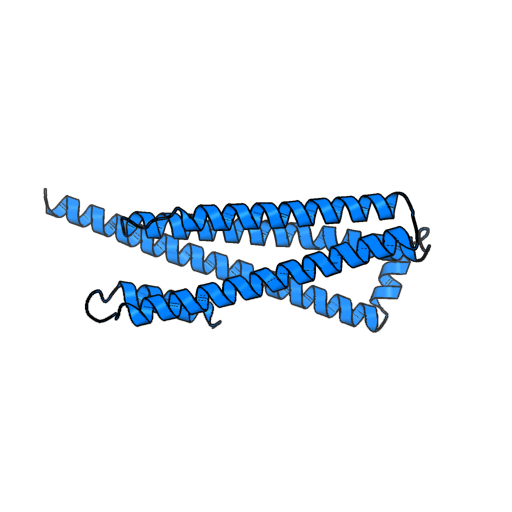 A 1 186 ? -11.435 4.512 18.636 1.00 83.56 186 ARG A O 1
ATOM 1477 N N . LEU A 1 187 ? -10.113 3.330 17.273 1.00 81.69 187 LEU A N 1
ATOM 1478 C CA . LEU A 1 187 ? -10.308 2.064 17.993 1.00 81.69 187 LEU A CA 1
ATOM 1479 C C . LEU A 1 187 ? -9.664 2.070 19.389 1.00 81.69 187 LEU A C 1
ATOM 1481 O O . LEU A 1 187 ? -10.230 1.507 20.321 1.00 81.69 187 LEU A O 1
ATOM 1485 N N . GLU A 1 188 ? -8.487 2.685 19.535 1.00 86.38 188 GLU A N 1
ATOM 1486 C CA . GLU A 1 188 ? -7.809 2.836 20.830 1.00 86.38 188 GLU A CA 1
ATOM 1487 C C . GLU A 1 188 ? -8.571 3.781 21.775 1.00 86.38 188 GLU A C 1
ATOM 1489 O O . GLU A 1 188 ? -8.613 3.514 22.974 1.00 86.38 188 GLU A O 1
ATOM 1494 N N . GLU A 1 189 ? -9.198 4.835 21.244 1.00 88.06 189 GLU A N 1
ATOM 1495 C CA . GLU A 1 189 ? -10.085 5.743 21.987 1.00 88.06 189 GLU A CA 1
ATOM 1496 C C . GLU A 1 189 ? -11.321 4.998 22.505 1.00 88.06 189 GLU A C 1
ATOM 1498 O O . GLU A 1 189 ? -11.519 4.935 23.712 1.00 88.06 189 GLU A O 1
ATOM 1503 N N . ILE A 1 190 ? -12.057 4.306 21.628 1.00 84.06 190 ILE A N 1
ATOM 1504 C CA . ILE A 1 190 ? -13.246 3.525 22.014 1.00 84.06 190 ILE A CA 1
ATOM 1505 C C . ILE A 1 190 ? -12.909 2.477 23.087 1.00 84.06 190 ILE A C 1
ATOM 1507 O O . ILE A 1 190 ? -13.656 2.285 24.042 1.00 84.06 190 ILE A O 1
ATOM 1511 N N . HIS A 1 191 ? -11.775 1.785 22.953 1.00 81.94 191 HIS A N 1
ATOM 1512 C CA . HIS A 1 191 ? -11.349 0.808 23.955 1.00 81.94 191 HIS A CA 1
ATOM 1513 C C . HIS A 1 191 ? -11.024 1.457 25.307 1.00 81.94 191 HIS A C 1
ATOM 1515 O O . HIS A 1 191 ? -11.250 0.840 26.347 1.00 81.94 191 HIS A O 1
ATOM 1521 N N . ARG A 1 192 ? -10.453 2.668 25.315 1.00 88.06 192 ARG A N 1
ATOM 1522 C CA . ARG A 1 192 ? -10.185 3.396 26.560 1.00 88.06 192 ARG A CA 1
ATOM 1523 C C . ARG A 1 192 ? -11.492 3.798 27.239 1.00 88.06 192 ARG A C 1
ATOM 1525 O O . ARG A 1 192 ? -11.612 3.553 28.433 1.00 88.06 192 ARG A O 1
ATOM 1532 N N . ASP A 1 193 ? -12.456 4.316 26.485 1.00 86.69 193 ASP A N 1
ATOM 1533 C CA . ASP A 1 193 ? -13.754 4.732 27.026 1.00 86.69 193 ASP A CA 1
ATOM 1534 C C . ASP A 1 193 ? -14.474 3.554 27.706 1.00 86.69 193 ASP A C 1
ATOM 1536 O O . ASP A 1 193 ? -14.906 3.671 28.851 1.00 86.69 193 ASP A O 1
ATOM 1540 N N . TYR A 1 194 ? -14.480 2.369 27.080 1.00 80.88 194 TYR A N 1
ATOM 1541 C CA . TYR A 1 194 ? -15.050 1.162 27.698 1.00 80.88 194 TYR A CA 1
ATOM 1542 C C . TYR A 1 194 ? -14.320 0.703 28.961 1.00 80.88 194 TYR A C 1
ATOM 1544 O O . TYR A 1 194 ? -14.951 0.206 29.892 1.00 80.88 194 TYR A O 1
ATOM 1552 N N . ALA A 1 195 ? -12.992 0.830 29.000 1.00 83.44 195 ALA A N 1
ATOM 1553 C CA . ALA A 1 195 ? -12.230 0.480 30.194 1.00 83.44 195 ALA A CA 1
ATOM 1554 C C . ALA A 1 195 ? -12.565 1.429 31.358 1.00 83.44 195 ALA A C 1
ATOM 1556 O O . ALA A 1 195 ? -12.722 0.978 32.490 1.00 83.44 195 ALA A O 1
ATOM 1557 N N . GLU A 1 196 ? -12.734 2.723 31.076 1.00 87.88 196 GLU A N 1
ATOM 1558 C CA . GLU A 1 196 ? -13.127 3.721 32.075 1.00 87.88 196 GLU A CA 1
ATOM 1559 C C . GLU A 1 196 ? -14.570 3.528 32.569 1.00 87.88 196 GLU A C 1
ATOM 1561 O O . GLU A 1 196 ? -14.833 3.715 33.757 1.00 87.88 196 GLU A O 1
ATOM 1566 N N . GLU A 1 197 ? -15.505 3.139 31.697 1.00 80.75 197 GLU A N 1
ATOM 1567 C CA . GLU A 1 197 ? -16.883 2.796 32.079 1.00 80.75 197 GLU A CA 1
ATOM 1568 C C . GLU A 1 197 ? -16.927 1.579 33.011 1.00 80.75 197 GLU A C 1
ATOM 1570 O O . GLU A 1 197 ? -17.524 1.658 34.086 1.00 80.75 197 GLU A O 1
ATOM 1575 N N . ALA A 1 198 ? -16.212 0.503 32.668 1.00 82.00 198 ALA A N 1
ATOM 1576 C CA . ALA A 1 198 ? -16.132 -0.698 33.501 1.00 82.00 198 ALA A CA 1
ATOM 1577 C C . ALA A 1 198 ? -15.523 -0.413 34.889 1.00 82.00 198 ALA A C 1
ATOM 1579 O O . ALA A 1 198 ? -15.979 -0.950 35.900 1.00 82.00 198 ALA A O 1
ATOM 1580 N N . GLU A 1 199 ? -14.518 0.469 34.965 1.00 85.69 199 GLU A N 1
ATOM 1581 C CA . GLU A 1 199 ? -13.953 0.917 36.243 1.00 85.69 199 GLU A CA 1
ATOM 1582 C C . GLU A 1 199 ? -14.943 1.750 37.073 1.00 85.69 199 GLU A C 1
ATOM 1584 O O . GLU A 1 199 ? -14.923 1.680 38.304 1.00 85.69 199 GLU A O 1
ATOM 1589 N N . ARG A 1 200 ? -15.801 2.558 36.434 1.00 84.38 200 ARG A N 1
ATOM 1590 C CA . ARG A 1 200 ? -16.832 3.342 37.134 1.00 84.38 200 ARG A CA 1
ATOM 1591 C C . ARG A 1 200 ? -17.939 2.452 37.680 1.00 84.38 200 ARG A C 1
ATOM 1593 O O . ARG A 1 200 ? -18.335 2.656 38.822 1.00 84.38 200 ARG A O 1
ATOM 1600 N N . GLU A 1 201 ? -18.398 1.473 36.905 1.00 81.69 201 GLU A N 1
ATOM 1601 C CA . GLU A 1 201 ? -19.406 0.502 37.348 1.00 81.69 201 GLU A CA 1
ATOM 1602 C C . GLU A 1 201 ? -18.908 -0.286 38.566 1.00 81.69 201 GLU A C 1
ATOM 1604 O O . GLU A 1 201 ? -19.584 -0.313 39.592 1.00 81.69 201 GLU A O 1
ATOM 1609 N N . GLN A 1 202 ? -17.665 -0.785 38.535 1.00 80.44 202 GLN A N 1
ATOM 1610 C CA . GLN A 1 202 ? -17.065 -1.469 39.690 1.00 80.44 202 GLN A CA 1
ATOM 1611 C C . GLN A 1 202 ? -16.951 -0.595 40.945 1.00 80.44 202 GLN A C 1
ATOM 1613 O O . GLN A 1 202 ? -17.028 -1.112 42.054 1.00 80.44 202 GLN A O 1
ATOM 1618 N N . ARG A 1 203 ? -16.751 0.721 40.804 1.00 80.50 203 ARG A N 1
ATOM 1619 C CA . ARG A 1 203 ? -16.688 1.641 41.955 1.00 80.50 203 ARG A CA 1
ATOM 1620 C C . ARG A 1 203 ? -18.054 1.979 42.544 1.00 80.50 203 ARG A C 1
ATOM 1622 O O . ARG A 1 203 ? -18.091 2.463 43.667 1.00 80.50 203 ARG A O 1
ATOM 1629 N N . LEU A 1 204 ? -19.138 1.802 41.790 1.00 79.69 204 LEU A N 1
ATOM 1630 C CA . LEU A 1 204 ? -20.506 2.070 42.248 1.00 79.69 204 LEU A CA 1
ATOM 1631 C C . LEU A 1 204 ? -21.147 0.848 42.923 1.00 79.69 204 LEU A C 1
ATOM 1633 O O . LEU A 1 204 ? -22.108 1.009 43.669 1.00 79.69 204 LEU A O 1
ATOM 1637 N N . GLU A 1 205 ? -20.622 -0.353 42.670 1.00 70.88 205 GLU A N 1
ATOM 1638 C CA . GLU A 1 205 ? -21.064 -1.608 43.298 1.00 70.88 205 GLU A CA 1
ATOM 1639 C C . GLU A 1 205 ? -20.398 -1.901 44.661 1.00 70.88 205 GLU A C 1
ATOM 1641 O O . GLU A 1 205 ? -20.791 -2.855 45.336 1.00 70.88 205 GLU A O 1
ATOM 1646 N N . VAL A 1 206 ? -19.412 -1.093 45.073 1.00 63.12 206 VAL A N 1
ATOM 1647 C CA . VAL A 1 206 ? -18.683 -1.183 46.358 1.00 63.12 206 VAL A CA 1
ATOM 1648 C C . VAL A 1 206 ? -19.138 -0.084 47.308 1.00 63.12 206 VAL A C 1
ATOM 1650 O O . VAL A 1 206 ? -19.356 -0.403 48.499 1.00 63.12 206 VAL A O 1
#

Radius of gyration: 23.08 Å; chains: 1; bounding box: 62×31×69 Å

Foldseek 3Di:
DDVVVVLVVVVVVLVVPPPPNPPVNVVVSVVVVVVVVVVVVVVLVVVLCVVLVVLVVLCVVPPDPLSVVLSVVSNVVSVVVNVVVVVVVVVVVPQPDPDPLSVLVVVLVVLVVVLVVLVVCLVVLVVNVVSVLQSVCVSVVVNVCSVVVLVVQCPDPNNVVVVVVSVVVSVVSVVVSVVSVVVSVVSVVVSVVVVVVVVVVVVVVD

pLDDT: mean 72.28, std 12.05, range [37.03, 90.94]

Sequence (206 aa):
MSDSDLDLEKLAELWNEPDASTAEDVDALARRARREARLMGWADTALAVIIVGSLVLGAMMKPSLPVAAGALLTIVMTLWLNWKRRNFRQINRTLAAATRTDFLESSIRLARTRLRRATFSLITFPPAILAALLYRVSTKGEIDHPVIAIVKWAASLRGMVALGLLVLLFLWMLRSRRRQRDELRRLEEIHRDYAEEAEREQRLEV

Organism: NCBI:txid2555898